Protein AF-A0A9P1J178-F1 (afdb_monomer_lite)

Radius of gyration: 46.4 Å; chains: 1; bounding box: 90×63×134 Å

Secondary structure (DSSP, 8-state):
----------------HHHHHHHHHHHHHHHHHHHHHHHHHT-----------TT-----HHHHHHHHHHHHHHHHHHH---HHHHHHHHHHHHHHHHHHHHHHHHS-HHHHHHHHHHHHHT--HHHHHHHHHHHHHHHHHTTHHHHTT--S----S---------HHHHTS-HHHHHHHHHHTT----SSSPPPP-S-TTTTT--HHHHHHHHHTT--S--HHHHHHGGG-

Structure (mmCIF, N/CA/C/O backbone):
data_AF-A0A9P1J178-F1
#
_entry.id   AF-A0A9P1J178-F1
#
loop_
_atom_site.group_PDB
_atom_site.id
_atom_site.type_symbol
_atom_site.label_atom_id
_atom_site.label_alt_id
_atom_site.label_comp_id
_atom_site.label_asym_id
_atom_site.label_entity_id
_atom_site.label_seq_id
_atom_site.pdbx_PDB_ins_code
_atom_site.Cartn_x
_atom_site.Cartn_y
_atom_site.Cartn_z
_atom_site.occupancy
_atom_site.B_iso_or_equiv
_atom_site.auth_seq_id
_atom_site.auth_comp_id
_atom_site.auth_asym_id
_atom_site.auth_atom_id
_atom_site.pdbx_PDB_model_num
ATOM 1 N N . MET A 1 1 ? -68.198 39.670 105.492 1.00 39.25 1 MET A N 1
ATOM 2 C CA . MET A 1 1 ? -67.958 39.251 106.889 1.00 39.25 1 MET A CA 1
ATOM 3 C C . MET A 1 1 ? -67.465 37.818 106.797 1.00 39.25 1 MET A C 1
ATOM 5 O O . MET A 1 1 ? -68.239 36.985 106.354 1.00 39.25 1 MET A O 1
ATOM 9 N N . ALA A 1 2 ? -66.144 37.649 106.703 1.00 38.62 2 ALA A N 1
ATOM 10 C CA . ALA A 1 2 ? -65.224 37.418 107.836 1.00 38.62 2 ALA A CA 1
ATOM 11 C C . ALA A 1 2 ? -65.316 35.939 108.262 1.00 38.62 2 ALA A C 1
ATOM 13 O O . ALA A 1 2 ? -66.401 35.492 108.611 1.00 38.62 2 ALA A O 1
ATOM 14 N N . ASP A 1 3 ? -64.280 35.137 107.992 1.00 38.66 3 ASP A N 1
ATOM 15 C CA . ASP A 1 3 ? -63.206 34.722 108.939 1.00 38.66 3 ASP A CA 1
ATOM 16 C C . ASP A 1 3 ? -63.467 33.237 109.307 1.00 38.66 3 ASP A C 1
ATOM 18 O O . ASP A 1 3 ? -64.626 32.871 109.450 1.00 38.66 3 ASP A O 1
ATOM 22 N N . THR A 1 4 ? -62.544 32.273 109.426 1.00 43.97 4 THR A N 1
ATOM 23 C CA . THR A 1 4 ? -61.072 32.206 109.384 1.00 43.97 4 THR A CA 1
ATOM 24 C C . THR A 1 4 ? -60.639 30.718 109.284 1.00 43.97 4 THR A C 1
ATOM 26 O O . THR A 1 4 ? -61.353 29.847 109.764 1.00 43.97 4 THR A O 1
ATOM 29 N N . LEU A 1 5 ? -59.431 30.491 108.734 1.00 45.53 5 LEU A N 1
ATOM 30 C CA . LEU A 1 5 ? -58.399 29.477 109.079 1.00 45.53 5 LEU A CA 1
ATOM 31 C C . LEU A 1 5 ? -58.685 27.959 108.960 1.00 45.53 5 LEU A C 1
ATOM 33 O O . LEU A 1 5 ? -59.473 27.398 109.704 1.00 45.53 5 LEU A O 1
ATOM 37 N N . GLU A 1 6 ? -57.900 27.251 108.137 1.00 40.28 6 GLU A N 1
ATOM 38 C CA . GLU A 1 6 ? -56.655 26.556 108.544 1.00 40.28 6 GLU A CA 1
ATOM 39 C C . GLU A 1 6 ? -56.059 25.783 107.351 1.00 40.28 6 GLU A C 1
ATOM 41 O O . GLU A 1 6 ? -56.784 25.180 106.562 1.00 40.28 6 GLU A O 1
ATOM 46 N N . GLY A 1 7 ? -54.731 25.791 107.200 1.00 34.59 7 GLY A N 1
ATOM 47 C CA . GLY A 1 7 ? -54.077 25.036 106.127 1.00 34.59 7 GLY A CA 1
ATOM 48 C C . GLY A 1 7 ? -52.604 25.360 105.930 1.00 34.59 7 GLY A C 1
ATOM 49 O O . GLY A 1 7 ? -52.203 25.845 104.880 1.00 34.59 7 GLY A O 1
ATOM 50 N N . SER A 1 8 ? -51.829 25.112 106.979 1.00 38.62 8 SER A N 1
ATOM 51 C CA . SER A 1 8 ? -50.375 24.990 107.060 1.00 38.62 8 SER A CA 1
ATOM 52 C C . SER A 1 8 ? -49.648 24.566 105.775 1.00 38.62 8 SER A C 1
ATOM 54 O O . SER A 1 8 ? -49.984 23.551 105.173 1.00 38.62 8 SER A O 1
ATOM 56 N N . SER A 1 9 ? -48.539 25.246 105.470 1.00 38.12 9 SER A N 1
ATOM 57 C CA . SER A 1 9 ? -47.181 24.669 105.501 1.00 38.12 9 SER A CA 1
ATOM 58 C C . SER A 1 9 ? -46.263 25.333 104.467 1.00 38.12 9 SER A C 1
ATOM 60 O O . SER A 1 9 ? -46.409 25.131 103.268 1.00 38.12 9 SER A O 1
ATOM 62 N N . ASN A 1 10 ? -45.309 26.109 104.988 1.00 46.22 10 ASN A N 1
ATOM 63 C CA . ASN A 1 10 ? -43.894 26.164 104.608 1.00 46.22 10 ASN A CA 1
ATOM 64 C C . ASN A 1 10 ? -43.504 25.748 103.185 1.00 46.22 10 ASN A C 1
ATOM 66 O O . ASN A 1 10 ? -43.604 24.572 102.857 1.00 46.22 10 ASN A O 1
ATOM 70 N N . CYS A 1 11 ? -42.854 26.667 102.467 1.00 37.00 11 CYS A N 1
ATOM 71 C CA . CYS A 1 11 ? -41.578 26.430 101.781 1.00 37.00 11 CYS A CA 1
ATOM 72 C C . CYS A 1 11 ? -40.915 27.798 101.550 1.00 37.00 11 CYS A C 1
ATOM 74 O O . CYS A 1 11 ? -41.053 28.404 100.491 1.00 37.00 11 CYS A O 1
ATOM 76 N N . GLU A 1 12 ? -40.217 28.313 102.563 1.00 46.44 12 GLU A N 1
ATOM 77 C CA . GLU A 1 12 ? -39.150 29.280 102.318 1.00 46.44 12 GLU A CA 1
ATOM 78 C C . GLU A 1 12 ? -38.075 28.559 101.495 1.00 46.44 12 GLU A C 1
ATOM 80 O O . GLU A 1 12 ? -37.222 27.857 102.039 1.00 46.44 12 GLU A O 1
ATOM 85 N N . GLU A 1 13 ? -38.115 28.702 100.169 1.00 50.47 13 GLU A N 1
ATOM 86 C CA . GLU A 1 13 ? -36.952 28.436 99.324 1.00 50.47 13 GLU A CA 1
ATOM 87 C C . GLU A 1 13 ? -35.910 29.521 99.618 1.00 50.47 13 GLU A C 1
ATOM 89 O O . GLU A 1 13 ? -35.686 30.463 98.858 1.00 50.47 13 GLU A O 1
ATOM 94 N N . THR A 1 14 ? -35.262 29.397 100.776 1.00 52.62 14 THR A N 1
ATOM 95 C CA . THR A 1 14 ? -33.948 29.988 100.976 1.00 52.62 14 THR A CA 1
ATOM 96 C C . THR A 1 14 ? -33.052 29.326 99.943 1.00 52.62 14 THR A C 1
ATOM 98 O O . THR A 1 14 ? -32.632 28.180 100.086 1.00 52.62 14 THR A O 1
ATOM 101 N N . ILE A 1 15 ? -32.845 30.023 98.824 1.00 59.66 15 ILE A N 1
ATOM 102 C CA . ILE A 1 15 ? -31.912 29.607 97.784 1.00 59.66 15 ILE A CA 1
ATOM 103 C C . ILE A 1 15 ? -30.592 29.367 98.502 1.00 59.66 15 ILE A C 1
ATOM 105 O O . ILE A 1 15 ? -29.958 30.311 98.972 1.00 59.66 15 ILE A O 1
ATOM 109 N N . ASN A 1 16 ? -30.230 28.095 98.659 1.00 63.53 16 ASN A N 1
ATOM 110 C CA . ASN A 1 16 ? -29.056 27.688 99.402 1.00 63.53 16 ASN A CA 1
ATOM 111 C C . ASN A 1 16 ? -27.836 28.248 98.655 1.00 63.53 16 ASN A C 1
ATOM 113 O O . ASN A 1 16 ? -27.409 27.718 97.624 1.00 63.53 16 ASN A O 1
ATOM 117 N N . ILE A 1 17 ? -27.347 29.401 99.124 1.00 61.88 17 ILE A N 1
ATOM 118 C CA . ILE A 1 17 ? -26.269 30.181 98.501 1.00 61.88 17 ILE A CA 1
ATOM 119 C C . ILE A 1 17 ? -25.027 29.302 98.363 1.00 61.88 17 ILE A C 1
ATOM 121 O O . ILE A 1 17 ? -24.308 29.388 97.371 1.00 61.88 17 ILE A O 1
ATOM 125 N N . GLU A 1 18 ? -24.815 28.406 99.323 1.00 67.62 18 GLU A N 1
ATOM 126 C CA . GLU A 1 18 ? -23.703 27.469 99.346 1.00 67.62 18 GLU A CA 1
ATOM 127 C C . GLU A 1 18 ? -23.847 26.384 98.272 1.00 67.62 18 GLU A C 1
ATOM 129 O O . GLU A 1 18 ? -22.896 26.097 97.543 1.00 67.62 18 GLU A O 1
ATOM 134 N N . GLU A 1 19 ? -25.056 25.856 98.072 1.00 72.69 19 GLU A N 1
ATOM 135 C CA . GLU A 1 19 ? -25.336 24.910 96.988 1.00 72.69 19 GLU A CA 1
ATOM 136 C C . GLU A 1 19 ? -25.235 25.573 95.604 1.00 72.69 19 GLU A C 1
ATOM 138 O O . GLU A 1 19 ? -24.722 24.980 94.651 1.00 72.69 19 GLU A O 1
ATOM 143 N N . SER A 1 20 ? -25.658 26.834 95.500 1.00 71.00 20 SER A N 1
ATOM 144 C CA . SER A 1 20 ? -25.523 27.644 94.285 1.00 71.00 20 SER A CA 1
ATOM 145 C C . SER A 1 20 ? -24.055 27.941 93.972 1.00 71.00 20 SER A C 1
ATOM 147 O O . SER A 1 20 ? -23.634 27.830 92.818 1.00 71.00 20 SER A O 1
ATOM 149 N N . ARG A 1 21 ? -23.243 28.226 94.999 1.00 72.81 21 ARG A N 1
ATOM 150 C CA . ARG A 1 21 ? -21.794 28.416 94.865 1.00 72.81 21 ARG A CA 1
ATOM 151 C C . ARG A 1 21 ? -21.100 27.124 94.449 1.00 72.81 21 ARG A C 1
ATOM 153 O O . ARG A 1 21 ? -20.288 27.157 93.531 1.00 72.81 21 ARG A O 1
ATOM 160 N N . ARG A 1 22 ? -21.490 25.977 95.019 1.00 83.62 22 ARG A N 1
ATOM 161 C CA . ARG A 1 22 ? -20.965 24.658 94.630 1.00 83.62 22 ARG A CA 1
ATOM 162 C C . ARG A 1 22 ? -21.299 24.314 93.178 1.00 83.62 22 ARG A C 1
ATOM 164 O O . ARG A 1 22 ? -20.418 23.899 92.432 1.00 83.62 22 ARG A O 1
ATOM 171 N N . LYS A 1 23 ? -22.542 24.554 92.742 1.00 81.19 23 LYS A N 1
ATOM 172 C CA . LYS A 1 23 ? -22.952 24.382 91.334 1.00 81.19 23 LYS A CA 1
ATOM 173 C C . LYS A 1 23 ? -22.161 25.300 90.400 1.00 81.19 23 LYS A C 1
ATOM 175 O O . LYS A 1 23 ? -21.784 24.877 89.307 1.00 81.19 23 LYS A O 1
ATOM 180 N N . TYR A 1 24 ? -21.881 26.532 90.824 1.00 76.69 24 TYR A N 1
ATOM 181 C CA . TYR A 1 24 ? -21.066 27.475 90.059 1.00 76.69 24 TYR A CA 1
ATOM 182 C C . TYR A 1 24 ? -19.599 27.029 89.967 1.00 76.69 24 TYR A C 1
ATOM 184 O O . TYR A 1 24 ? -19.015 27.044 88.885 1.00 76.69 24 TYR A O 1
ATOM 192 N N . GLU A 1 25 ? -19.016 26.565 91.073 1.00 83.75 25 GLU A N 1
ATOM 193 C CA . GLU A 1 25 ? -17.650 26.038 91.140 1.00 83.75 25 GLU A CA 1
ATOM 194 C C . GLU A 1 25 ? -17.491 24.758 90.300 1.00 83.75 25 GLU A C 1
ATOM 196 O O . GLU A 1 25 ? -16.526 24.632 89.543 1.00 83.75 25 GLU A O 1
ATOM 201 N N . GLU A 1 26 ? -18.463 23.843 90.346 1.00 83.88 26 GLU A N 1
ATOM 202 C CA . GLU A 1 26 ? -18.493 22.633 89.514 1.00 83.88 26 GLU A CA 1
ATOM 203 C C . GLU A 1 26 ? -18.633 22.965 88.026 1.00 83.88 26 GLU A C 1
ATOM 205 O O . GLU A 1 26 ? -17.906 22.408 87.201 1.00 83.88 26 GLU A O 1
ATOM 210 N N . ARG A 1 27 ? -19.523 23.903 87.673 1.00 77.25 27 ARG A N 1
ATOM 211 C CA . ARG A 1 27 ? -19.691 24.363 86.289 1.00 77.25 27 ARG A CA 1
ATOM 212 C C . ARG A 1 27 ? -18.413 25.034 85.781 1.00 77.25 27 ARG A C 1
ATOM 214 O O . ARG A 1 27 ? -17.965 24.719 84.683 1.00 77.25 27 ARG A O 1
ATOM 221 N N . ARG A 1 28 ? -17.770 25.872 86.600 1.00 79.38 28 ARG A N 1
ATOM 222 C CA . ARG A 1 28 ? -16.481 26.511 86.288 1.00 79.38 28 ARG A CA 1
ATOM 223 C C . ARG A 1 28 ? -15.359 25.488 86.105 1.00 79.38 28 ARG A C 1
ATOM 225 O O . ARG A 1 28 ? -14.561 25.624 85.183 1.00 79.38 28 ARG A O 1
ATOM 232 N N . ARG A 1 29 ? -15.305 24.452 86.946 1.00 84.12 29 ARG A N 1
ATOM 233 C CA . ARG A 1 29 ? -14.330 23.358 86.815 1.00 84.12 29 ARG A CA 1
ATOM 234 C C . ARG A 1 29 ? -14.540 22.577 85.520 1.00 84.12 29 ARG A C 1
ATOM 236 O O . ARG A 1 29 ? -13.568 22.265 84.846 1.00 84.12 29 ARG A O 1
ATOM 243 N N . LYS A 1 30 ? -15.796 22.302 85.165 1.00 83.38 30 LYS A N 1
ATOM 244 C CA . LYS A 1 30 ? -16.152 21.580 83.940 1.00 83.38 30 LYS A CA 1
ATOM 245 C C . LYS A 1 30 ? -15.771 22.366 82.685 1.00 83.38 30 LYS A C 1
ATOM 247 O O . LYS A 1 30 ? -15.198 21.782 81.779 1.00 83.38 30 LYS A O 1
ATOM 252 N N . ILE A 1 31 ? -15.997 23.682 82.689 1.00 71.69 31 ILE A N 1
ATOM 253 C CA . ILE A 1 31 ? -15.568 24.587 81.610 1.00 71.69 31 ILE A CA 1
ATOM 254 C C . ILE A 1 31 ? -14.042 24.584 81.470 1.00 71.69 31 ILE A C 1
ATOM 256 O O . ILE A 1 31 ? -13.541 24.457 80.366 1.00 71.69 31 ILE A O 1
ATOM 260 N N . LEU A 1 32 ? -13.288 24.660 82.573 1.00 71.75 32 LEU A N 1
ATOM 261 C CA . LEU A 1 32 ? -11.819 24.603 82.530 1.00 71.75 32 LEU A CA 1
ATOM 262 C C . LEU A 1 32 ? -11.289 23.252 82.029 1.00 71.75 32 LEU A C 1
ATOM 264 O O . LEU A 1 32 ? -10.284 23.202 81.327 1.00 71.75 32 LEU A O 1
ATOM 268 N N . GLU A 1 33 ? -11.939 22.152 82.405 1.00 77.31 33 GLU A N 1
ATOM 269 C CA . GLU A 1 33 ? -11.580 20.808 81.945 1.00 77.31 33 GLU A CA 1
ATOM 270 C C . GLU A 1 33 ? -11.905 20.616 80.458 1.00 77.31 33 GLU A C 1
ATOM 272 O O . GLU A 1 33 ? -11.115 20.029 79.719 1.00 77.31 33 GLU A O 1
ATOM 277 N N . GLU A 1 34 ? -13.036 21.156 80.008 1.00 70.25 34 GLU A N 1
ATOM 278 C CA . GLU A 1 34 ? -13.439 21.204 78.605 1.00 70.25 34 GLU A CA 1
ATOM 279 C C . GLU A 1 34 ? -12.489 22.083 77.787 1.00 70.25 34 GLU A C 1
ATOM 281 O O . GLU A 1 34 ? -11.956 21.603 76.795 1.00 70.25 34 GLU A O 1
ATOM 286 N N . GLU A 1 35 ? -12.127 23.271 78.272 1.00 64.75 35 GLU A N 1
ATOM 287 C CA . GLU A 1 35 ? -11.136 24.159 77.653 1.00 64.75 35 GLU A CA 1
ATOM 288 C C . GLU A 1 35 ? -9.748 23.495 77.587 1.00 64.75 35 GLU A C 1
ATOM 290 O O . GLU A 1 35 ? -9.050 23.572 76.578 1.00 64.75 35 GLU A O 1
ATOM 295 N N . GLN A 1 36 ? -9.324 22.771 78.631 1.00 66.69 36 GLN A N 1
ATOM 296 C CA . GLN A 1 36 ? -8.086 21.983 78.592 1.00 66.69 36 GLN A CA 1
ATOM 297 C C . GLN A 1 36 ? -8.167 20.831 77.586 1.00 66.69 36 GLN A C 1
ATOM 299 O O . GLN A 1 36 ? -7.178 20.516 76.916 1.00 66.69 36 GLN A O 1
ATOM 304 N N . LYS A 1 37 ? -9.334 20.196 77.461 1.00 68.06 37 LYS A N 1
ATOM 305 C CA . LYS A 1 37 ? -9.589 19.132 76.489 1.00 68.06 37 LYS A CA 1
ATOM 306 C C . LYS A 1 37 ? -9.639 19.679 75.063 1.00 68.06 37 LYS A C 1
ATOM 308 O O . LYS A 1 37 ? -9.118 19.025 74.166 1.00 68.06 37 LYS A O 1
ATOM 313 N N . GLU A 1 38 ? -10.170 20.875 74.856 1.00 58.47 38 GLU A N 1
ATOM 314 C CA . GLU A 1 38 ? -10.189 21.599 73.583 1.00 58.47 38 GLU A CA 1
ATOM 315 C C . GLU A 1 38 ? -8.796 22.090 73.194 1.00 58.47 38 GLU A C 1
ATOM 317 O O . GLU A 1 38 ? -8.369 21.850 72.067 1.00 58.47 38 GLU A O 1
ATOM 322 N N . ARG A 1 39 ? -8.011 22.625 74.139 1.00 57.16 39 ARG A N 1
ATOM 323 C CA . ARG A 1 39 ? -6.577 22.921 73.955 1.00 57.16 39 ARG A CA 1
ATOM 324 C C . ARG A 1 39 ? -5.774 21.663 73.611 1.00 57.16 39 ARG A C 1
ATOM 326 O O . ARG A 1 39 ? -4.841 21.720 72.814 1.00 57.16 39 ARG A O 1
ATOM 333 N N . ARG A 1 40 ? -6.138 20.510 74.184 1.00 54.50 40 ARG A N 1
ATOM 334 C CA . ARG A 1 40 ? -5.538 19.203 73.863 1.00 54.50 40 ARG A CA 1
ATOM 335 C C . ARG A 1 40 ? -5.994 18.655 72.506 1.00 54.50 40 ARG A C 1
ATOM 337 O O . ARG A 1 40 ? -5.214 17.970 71.847 1.00 54.50 40 ARG A O 1
ATOM 344 N N . ASN A 1 41 ? -7.230 18.934 72.104 1.00 57.38 41 ASN A N 1
ATOM 345 C CA . ASN A 1 41 ? -7.817 18.478 70.845 1.00 57.38 41 ASN A CA 1
ATOM 346 C C . ASN A 1 41 ? -7.565 19.444 69.674 1.00 57.38 41 ASN A C 1
ATOM 348 O O . ASN A 1 41 ? -7.726 19.034 68.527 1.00 57.38 41 ASN A O 1
ATOM 352 N N . GLY A 1 42 ? -7.099 20.666 69.945 1.00 55.94 42 GLY A N 1
ATOM 353 C CA . GLY A 1 42 ? -6.737 21.670 68.947 1.00 55.94 42 GLY A CA 1
ATOM 354 C C . GLY A 1 42 ? -7.933 22.308 68.240 1.00 55.94 42 GLY A C 1
ATOM 355 O O . GLY A 1 42 ? -7.816 22.617 67.062 1.00 55.94 42 GLY A O 1
ATOM 356 N N . MET A 1 43 ? -9.067 22.483 68.925 1.00 44.47 43 MET A N 1
ATOM 357 C CA . MET A 1 43 ? -10.245 23.155 68.365 1.00 44.47 43 MET A CA 1
ATOM 358 C C . MET A 1 43 ? -10.331 24.582 68.913 1.00 44.47 43 MET A C 1
ATOM 360 O O . MET A 1 43 ? -11.077 24.852 69.842 1.00 44.47 43 MET A O 1
ATOM 364 N N . ASN A 1 44 ? -9.526 25.489 68.362 1.00 39.84 44 ASN A N 1
ATOM 365 C CA . ASN A 1 44 ? -9.771 26.926 68.473 1.00 39.84 44 ASN A CA 1
ATOM 366 C C . ASN A 1 44 ? -10.341 27.356 67.117 1.00 39.84 44 ASN A C 1
ATOM 368 O O . ASN A 1 44 ? -9.595 27.775 66.237 1.00 39.84 44 ASN A O 1
ATOM 372 N N . ILE A 1 45 ? -11.648 27.162 66.911 1.00 39.06 45 ILE A N 1
ATOM 373 C CA . ILE A 1 45 ? -12.336 27.749 65.759 1.00 39.06 45 ILE A CA 1
ATOM 374 C C . ILE A 1 45 ? -12.714 29.172 66.183 1.00 39.06 45 ILE A C 1
ATOM 376 O O . ILE A 1 45 ? -13.737 29.424 66.815 1.00 39.06 45 ILE A O 1
ATOM 380 N N . SER A 1 46 ? -11.785 30.103 65.964 1.00 33.81 46 SER A N 1
ATOM 381 C CA . SER A 1 46 ? -12.139 31.517 65.971 1.00 33.81 46 SER A CA 1
ATOM 382 C C . SER A 1 46 ? -13.006 31.719 64.740 1.00 33.81 46 SER A C 1
ATOM 384 O O . SER A 1 46 ? -12.521 31.619 63.619 1.00 33.81 46 SER A O 1
ATOM 386 N N . SER A 1 47 ? -14.303 31.892 64.968 1.00 44.12 47 SER A N 1
ATOM 387 C CA . SER A 1 47 ? -15.260 32.308 63.952 1.00 44.12 47 SER A CA 1
ATOM 388 C C . SER A 1 47 ? -14.970 33.767 63.614 1.00 44.12 47 SER A C 1
ATOM 390 O O . SER A 1 47 ? -15.580 34.647 64.208 1.00 44.12 47 SER A O 1
ATOM 392 N N . ASP A 1 48 ? -14.007 34.014 62.732 1.00 38.09 48 ASP A N 1
ATOM 393 C CA . ASP A 1 48 ? -13.902 35.277 62.008 1.00 38.09 48 ASP A CA 1
ATOM 394 C C . ASP A 1 48 ? -13.252 35.033 60.642 1.00 38.09 48 ASP A C 1
ATOM 396 O O . ASP A 1 48 ? -12.384 34.177 60.479 1.00 38.09 48 ASP A O 1
ATOM 400 N N . GLU A 1 49 ? -13.795 35.747 59.672 1.00 48.69 49 GLU A N 1
ATOM 401 C CA . GLU A 1 49 ? -13.703 35.616 58.222 1.00 48.69 49 GLU A CA 1
ATOM 402 C C . GLU A 1 49 ? -12.264 35.663 57.672 1.00 48.69 49 GLU A C 1
ATOM 404 O O . GLU A 1 49 ? -11.564 36.635 57.926 1.00 48.69 49 GLU A O 1
ATOM 409 N N . ASP A 1 50 ? -11.834 34.647 56.908 1.00 41.16 50 ASP A N 1
ATOM 410 C CA . ASP A 1 50 ? -11.238 34.775 55.558 1.00 41.16 50 ASP A CA 1
ATOM 411 C C . ASP A 1 50 ? -10.853 33.381 55.016 1.00 41.16 50 ASP A C 1
ATOM 413 O O . ASP A 1 50 ? -10.145 32.609 55.661 1.00 41.16 50 ASP A O 1
ATOM 417 N N . ASP A 1 51 ? -11.330 33.043 53.820 1.00 50.44 51 ASP A N 1
ATOM 418 C CA . ASP A 1 51 ? -11.299 31.691 53.233 1.00 50.44 51 ASP A CA 1
ATOM 419 C C . ASP A 1 51 ? -10.074 31.473 52.316 1.00 50.44 51 ASP A C 1
ATOM 421 O O . ASP A 1 51 ? -10.150 30.807 51.284 1.00 50.44 51 ASP A O 1
ATOM 425 N N . ASN A 1 52 ? -8.924 32.072 52.653 1.00 43.38 52 ASN A N 1
ATOM 426 C CA . ASN A 1 52 ? -7.723 32.044 51.808 1.00 43.38 52 ASN A CA 1
ATOM 427 C C . ASN A 1 52 ? -6.425 31.969 52.631 1.00 43.38 52 ASN A C 1
ATOM 429 O O . ASN A 1 52 ? -5.699 32.948 52.684 1.00 43.38 52 ASN A O 1
ATOM 433 N N . ASP A 1 53 ? -6.148 30.830 53.279 1.00 47.88 53 ASP A N 1
ATOM 434 C CA . ASP A 1 53 ? -4.784 30.303 53.516 1.00 47.88 53 ASP A CA 1
ATOM 435 C C . ASP A 1 53 ? -4.855 28.983 54.311 1.00 47.88 53 ASP A C 1
ATOM 437 O O . ASP A 1 53 ? -4.723 28.918 55.532 1.00 47.88 53 ASP A O 1
ATOM 441 N N . VAL A 1 54 ? -5.074 27.876 53.597 1.00 49.19 54 VAL A N 1
ATOM 442 C CA . VAL A 1 54 ? -5.142 26.515 54.170 1.00 49.19 54 VAL A CA 1
ATOM 443 C C . VAL A 1 54 ? -3.787 25.999 54.697 1.00 49.19 54 VAL A C 1
ATOM 445 O O . VAL A 1 54 ? -3.745 24.937 55.322 1.00 49.19 54 VAL A O 1
ATOM 448 N N . ASP A 1 55 ? -2.692 26.738 54.475 1.00 48.94 55 ASP A N 1
ATOM 449 C CA . ASP A 1 55 ? -1.313 26.308 54.753 1.00 48.94 55 ASP A CA 1
ATOM 450 C C . ASP A 1 55 ? -0.746 26.760 56.118 1.00 48.94 55 ASP A C 1
ATOM 452 O O . ASP A 1 55 ? 0.239 26.177 56.579 1.00 48.94 55 ASP A O 1
ATOM 456 N N . ASP A 1 56 ? -1.390 27.691 56.834 1.00 48.00 56 ASP A N 1
ATOM 457 C CA . ASP A 1 56 ? -0.875 28.244 58.107 1.00 48.00 56 ASP A CA 1
ATOM 458 C C . ASP A 1 56 ? -1.572 27.703 59.378 1.00 48.00 56 ASP A C 1
ATOM 460 O O . ASP A 1 56 ? -1.512 28.282 60.469 1.00 48.00 56 ASP A O 1
ATOM 464 N N . MET A 1 57 ? -2.200 26.524 59.300 1.00 54.59 57 MET A N 1
ATOM 465 C CA . MET A 1 57 ? -2.813 25.884 60.469 1.00 54.59 57 MET A CA 1
ATOM 466 C C . MET A 1 57 ? -1.761 25.206 61.374 1.00 54.59 57 MET A C 1
ATOM 468 O O . MET A 1 57 ? -1.239 24.125 61.083 1.00 54.59 57 MET A O 1
ATOM 472 N N . PHE A 1 58 ? -1.462 25.815 62.530 1.00 59.06 58 PHE A N 1
ATOM 473 C CA . PHE A 1 58 ? -0.519 25.281 63.524 1.00 59.06 58 PHE A CA 1
ATOM 474 C C . PHE A 1 58 ? -1.004 23.960 64.157 1.00 59.06 58 PHE A C 1
ATOM 476 O O . PHE A 1 58 ? -1.670 23.932 65.192 1.00 59.06 58 PHE A O 1
ATOM 483 N N . LEU A 1 59 ? -0.588 22.831 63.580 1.00 56.47 59 LEU A N 1
ATOM 484 C CA . LEU A 1 59 ? -0.779 21.502 64.167 1.00 56.47 59 LEU A CA 1
ATOM 485 C C . LEU A 1 59 ? 0.054 21.344 65.447 1.00 56.47 59 LEU A C 1
ATOM 487 O O . LEU A 1 59 ? 1.285 21.480 65.436 1.00 56.47 59 LEU A O 1
ATOM 491 N N . THR A 1 60 ? -0.599 20.970 66.549 1.00 70.81 60 THR A N 1
ATOM 492 C CA . THR A 1 60 ? 0.082 20.660 67.816 1.00 70.81 60 THR A CA 1
ATOM 493 C C . THR A 1 60 ? 1.105 19.532 67.623 1.00 70.81 60 THR A C 1
ATOM 495 O O . THR A 1 60 ? 0.941 18.643 66.780 1.00 70.81 60 THR A O 1
ATOM 498 N N . ALA A 1 61 ? 2.165 19.499 68.440 1.00 70.25 61 ALA A N 1
ATOM 499 C CA . ALA A 1 61 ? 3.202 18.461 68.347 1.00 70.25 61 ALA A CA 1
ATOM 500 C C . ALA A 1 61 ? 2.629 17.025 68.418 1.00 70.25 61 ALA A C 1
ATOM 502 O O . ALA A 1 61 ? 3.168 16.094 67.813 1.00 70.25 61 ALA A O 1
ATOM 503 N N . VAL A 1 62 ? 1.502 16.851 69.118 1.00 69.50 62 VAL A N 1
ATOM 504 C CA . VAL A 1 62 ? 0.774 15.581 69.226 1.00 69.50 62 VAL A CA 1
ATOM 505 C C . VAL A 1 62 ? 0.040 15.238 67.923 1.00 69.50 62 VAL A C 1
ATOM 507 O O . VAL A 1 62 ? 0.146 14.100 67.459 1.00 69.50 62 VAL A O 1
ATOM 510 N N . GLN A 1 63 ? -0.641 16.203 67.296 1.00 68.88 63 GLN A N 1
ATOM 511 C CA . GLN A 1 63 ? -1.300 16.018 65.996 1.00 68.88 63 GLN A CA 1
ATOM 512 C C . GLN A 1 63 ? -0.280 15.702 64.897 1.00 68.88 63 GLN A C 1
ATOM 514 O O . GLN A 1 63 ? -0.446 14.703 64.202 1.00 68.88 63 GLN A O 1
ATOM 519 N N . ARG A 1 64 ? 0.846 16.429 64.831 1.00 75.50 64 ARG A N 1
ATOM 520 C CA . ARG A 1 64 ? 1.931 16.159 63.868 1.00 75.50 64 ARG A CA 1
ATOM 521 C C . ARG A 1 64 ? 2.507 14.749 64.029 1.00 75.50 64 ARG A C 1
ATOM 523 O O . ARG A 1 64 ? 2.815 14.077 63.046 1.00 75.50 64 ARG A O 1
ATOM 530 N N . LYS A 1 65 ? 2.629 14.256 65.269 1.00 73.38 65 LYS A N 1
ATOM 531 C CA . LYS A 1 65 ? 3.068 12.877 65.546 1.00 73.38 65 LYS A CA 1
ATOM 532 C C . LYS A 1 65 ? 2.042 11.849 65.057 1.00 73.38 65 LYS A C 1
ATOM 534 O O . LYS A 1 65 ? 2.438 10.837 64.480 1.00 73.38 65 LYS A O 1
ATOM 539 N N . ARG A 1 66 ? 0.744 12.105 65.261 1.00 75.12 66 ARG A N 1
ATOM 540 C CA . ARG A 1 66 ? -0.354 11.232 64.815 1.00 75.12 66 ARG A CA 1
ATOM 541 C C . ARG A 1 66 ? -0.478 11.204 63.293 1.00 75.12 66 ARG A C 1
ATOM 543 O O . ARG A 1 66 ? -0.537 10.123 62.715 1.00 75.12 66 ARG A O 1
ATOM 550 N N . GLU A 1 67 ? -0.448 12.364 62.652 1.00 78.19 67 GLU A N 1
ATOM 551 C CA . GLU A 1 67 ? -0.503 12.506 61.199 1.00 78.19 67 GLU A CA 1
ATOM 552 C C . GLU A 1 67 ? 0.715 11.854 60.533 1.00 78.19 67 GLU A C 1
ATOM 554 O O . GLU A 1 67 ? 0.564 11.047 59.619 1.00 78.19 67 GLU A O 1
ATOM 559 N N . LYS A 1 68 ? 1.928 12.082 61.061 1.00 79.12 68 LYS A N 1
ATOM 560 C CA . LYS A 1 68 ? 3.151 11.427 60.571 1.00 79.12 68 LYS A CA 1
ATOM 561 C C . LYS A 1 68 ? 3.086 9.905 60.712 1.00 79.12 68 LYS A C 1
ATOM 563 O O . LYS A 1 68 ? 3.557 9.193 59.827 1.00 79.12 68 LYS A O 1
ATOM 568 N N . LEU A 1 69 ? 2.498 9.389 61.795 1.00 80.19 69 LEU A N 1
ATOM 569 C CA . LEU A 1 69 ? 2.266 7.952 61.969 1.00 80.19 69 LEU A CA 1
ATOM 570 C C . LEU A 1 69 ? 1.244 7.409 60.963 1.00 80.19 69 LEU A C 1
ATOM 572 O O . LEU A 1 69 ? 1.505 6.370 60.361 1.00 80.19 69 LEU A O 1
ATOM 576 N N . HIS A 1 70 ? 0.132 8.114 60.749 1.00 81.81 70 HIS A N 1
ATOM 577 C CA . HIS A 1 70 ? -0.899 7.737 59.780 1.00 81.81 70 HIS A CA 1
ATOM 578 C C . HIS A 1 70 ? -0.354 7.738 58.346 1.00 81.81 70 HIS A C 1
ATOM 580 O O . HIS A 1 70 ? -0.453 6.736 57.638 1.00 81.81 70 HIS A O 1
ATOM 586 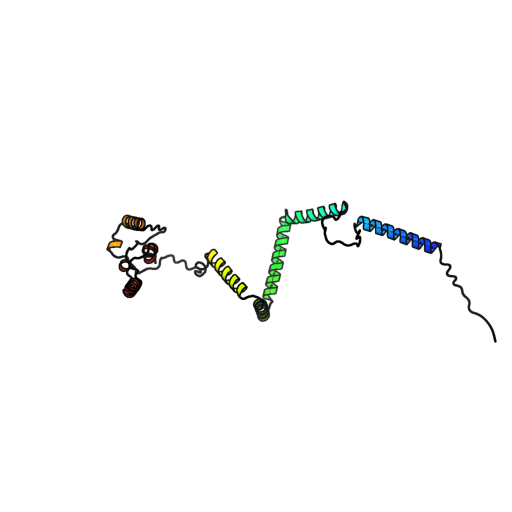N N . ARG A 1 71 ? 0.342 8.811 57.953 1.00 79.25 71 ARG A N 1
ATOM 587 C CA . ARG A 1 71 ? 1.021 8.926 56.659 1.00 79.25 71 ARG A CA 1
ATOM 588 C C . ARG A 1 71 ? 2.053 7.818 56.472 1.00 79.25 71 ARG A C 1
ATOM 590 O O . ARG A 1 71 ? 2.108 7.225 55.403 1.00 79.25 71 ARG A O 1
ATOM 597 N N . ARG A 1 72 ? 2.825 7.477 57.515 1.00 80.94 72 ARG A N 1
ATOM 598 C CA . ARG A 1 72 ? 3.778 6.354 57.478 1.00 80.94 72 ARG A CA 1
ATOM 599 C C . ARG A 1 72 ? 3.082 4.997 57.344 1.00 80.94 72 ARG A C 1
ATOM 601 O O . ARG A 1 72 ? 3.622 4.124 56.675 1.00 80.94 72 ARG A O 1
ATOM 608 N N . ALA A 1 73 ? 1.916 4.806 57.959 1.00 79.25 73 ALA A N 1
ATOM 609 C CA . ALA A 1 73 ? 1.134 3.577 57.831 1.00 79.25 73 ALA A CA 1
ATOM 610 C C . ALA A 1 73 ? 0.590 3.398 56.404 1.00 79.25 73 ALA A C 1
ATOM 612 O O . ALA A 1 73 ? 0.777 2.331 55.823 1.00 79.25 73 ALA A O 1
ATOM 613 N N . LEU A 1 74 ? 0.028 4.459 55.813 1.00 77.25 74 LEU A N 1
ATOM 614 C CA . LEU A 1 74 ? -0.397 4.471 54.410 1.00 77.25 74 LEU A CA 1
ATOM 615 C C . LEU A 1 74 ? 0.789 4.217 53.470 1.00 77.25 74 LEU A C 1
ATOM 617 O O . LEU A 1 74 ? 0.737 3.309 52.646 1.00 77.25 74 LEU A O 1
ATOM 621 N N . LEU A 1 75 ? 1.904 4.935 53.645 1.00 75.31 75 LEU A N 1
ATOM 622 C CA . LEU A 1 75 ? 3.111 4.725 52.837 1.00 75.31 75 LEU A CA 1
ATOM 623 C C . LEU A 1 75 ? 3.634 3.286 52.939 1.00 75.31 75 LEU A C 1
ATOM 625 O O . LEU A 1 75 ? 4.061 2.720 51.940 1.00 75.31 75 LEU A O 1
ATOM 629 N N . LYS A 1 76 ? 3.583 2.672 54.127 1.00 74.19 76 LYS A N 1
ATOM 630 C CA . LYS A 1 76 ? 3.999 1.277 54.329 1.00 74.19 76 LYS A CA 1
ATOM 631 C C . LYS A 1 76 ? 3.113 0.299 53.549 1.00 74.19 76 LYS A C 1
ATOM 633 O O . LYS A 1 76 ? 3.637 -0.663 52.999 1.00 74.19 76 LYS A O 1
ATOM 638 N N . GLN A 1 77 ? 1.809 0.564 53.469 1.00 69.38 77 GLN A N 1
ATOM 639 C CA . GLN A 1 77 ? 0.861 -0.237 52.692 1.00 69.38 77 GLN A CA 1
ATOM 640 C C . GLN A 1 77 ? 1.079 -0.096 51.173 1.00 69.38 77 GLN A C 1
ATOM 642 O O . GLN A 1 77 ? 0.902 -1.070 50.447 1.00 69.38 77 GLN A O 1
ATOM 647 N N . PHE A 1 78 ? 1.497 1.083 50.696 1.00 66.56 78 PHE A N 1
ATOM 648 C CA . PHE A 1 78 ? 1.713 1.353 49.268 1.00 66.56 78 PHE A CA 1
ATOM 649 C C . PHE A 1 78 ? 3.124 1.003 48.756 1.00 66.56 78 PHE A C 1
ATOM 651 O O . PHE A 1 78 ? 3.237 0.441 47.671 1.00 66.56 78 PHE A O 1
ATOM 658 N N . LEU A 1 79 ? 4.199 1.301 49.501 1.00 67.25 79 LEU A N 1
ATOM 659 C CA . LEU A 1 79 ? 5.580 1.074 49.034 1.00 67.25 79 LEU A CA 1
ATOM 660 C C . LEU A 1 79 ? 6.113 -0.336 49.295 1.00 67.25 79 LEU A C 1
ATOM 662 O O . LEU A 1 79 ? 6.953 -0.810 48.535 1.00 67.25 79 LEU A O 1
ATOM 666 N N . ALA A 1 80 ? 5.669 -1.007 50.360 1.00 59.53 80 ALA A N 1
ATOM 667 C CA . ALA A 1 80 ? 6.150 -2.347 50.695 1.00 59.53 80 ALA A CA 1
ATOM 668 C C . ALA A 1 80 ? 5.010 -3.260 51.175 1.00 59.53 80 ALA A C 1
ATOM 670 O O . ALA A 1 80 ? 5.026 -3.713 52.325 1.00 59.53 80 ALA A O 1
ATOM 671 N N . PRO A 1 81 ? 4.019 -3.556 50.312 1.00 59.41 81 PRO A N 1
ATOM 672 C CA . PRO A 1 81 ? 3.026 -4.553 50.653 1.00 59.41 81 PRO A CA 1
ATOM 673 C C . PRO A 1 81 ? 3.712 -5.921 50.687 1.00 59.41 81 PRO A C 1
ATOM 675 O O . PRO A 1 81 ? 4.409 -6.312 49.744 1.00 59.41 81 PRO A O 1
ATOM 678 N N . THR A 1 82 ? 3.546 -6.639 51.797 1.00 66.12 82 THR A N 1
ATOM 679 C CA . THR A 1 82 ? 4.010 -8.027 51.922 1.00 66.12 82 THR A CA 1
ATOM 680 C C . THR A 1 82 ? 3.299 -8.901 50.882 1.00 66.12 82 THR A C 1
ATOM 682 O O . THR A 1 82 ? 2.209 -8.549 50.425 1.00 66.12 82 THR A O 1
ATOM 685 N N . SER A 1 83 ? 3.886 -10.038 50.492 1.00 67.12 83 SER A N 1
ATOM 686 C CA . SER A 1 83 ? 3.284 -10.960 49.507 1.00 67.12 83 SER A CA 1
ATOM 687 C C . SER A 1 83 ? 1.824 -11.295 49.845 1.00 67.12 83 SER A C 1
ATOM 689 O O . SER A 1 83 ? 0.950 -11.176 48.992 1.00 67.12 83 SER A O 1
ATOM 691 N N . ASN A 1 84 ? 1.540 -11.555 51.124 1.00 67.81 84 ASN A N 1
ATOM 692 C CA . ASN A 1 84 ? 0.193 -11.855 51.614 1.00 67.81 84 ASN A CA 1
ATOM 693 C C . ASN A 1 84 ? -0.790 -10.675 51.473 1.00 67.81 84 ASN A C 1
ATOM 695 O O . ASN A 1 84 ? -1.971 -10.891 51.222 1.00 67.81 84 ASN A O 1
ATOM 699 N N . GLN A 1 85 ? -0.329 -9.425 51.607 1.00 65.88 85 GLN A N 1
ATOM 700 C CA . GLN A 1 85 ? -1.182 -8.239 51.447 1.00 65.88 85 GLN A CA 1
ATOM 701 C C . GLN A 1 85 ? -1.460 -7.918 49.975 1.00 65.88 85 GLN A C 1
ATOM 703 O O . GLN A 1 85 ? -2.563 -7.485 49.648 1.00 65.88 85 GLN A O 1
ATOM 708 N N . LYS A 1 86 ? -0.488 -8.153 49.081 1.00 65.62 86 LYS A N 1
ATOM 709 C CA . LYS A 1 86 ? -0.695 -8.027 47.628 1.00 65.62 86 LYS A CA 1
ATOM 710 C C . LYS A 1 86 ? -1.760 -9.009 47.146 1.00 65.62 86 LYS A C 1
ATOM 712 O O . LYS A 1 86 ? -2.711 -8.588 46.493 1.00 65.62 86 LYS A O 1
ATOM 717 N N . GLU A 1 87 ? -1.650 -10.273 47.557 1.00 73.00 87 GLU A N 1
ATOM 718 C CA . GLU A 1 87 ? -2.641 -11.301 47.228 1.00 73.00 87 GLU A CA 1
ATOM 719 C C . GLU A 1 87 ? -4.037 -10.968 47.769 1.00 73.00 87 GLU A C 1
ATOM 721 O O . GLU A 1 87 ? -5.036 -11.197 47.092 1.00 73.00 87 GLU A O 1
ATOM 726 N N . GLU A 1 88 ? -4.145 -10.411 48.978 1.00 77.25 88 GLU A N 1
ATOM 727 C CA . GLU A 1 88 ? -5.445 -10.046 49.548 1.00 77.25 88 GLU A CA 1
ATOM 728 C C . GLU A 1 88 ? -6.112 -8.887 48.785 1.00 77.25 88 GLU A C 1
ATOM 730 O O . GLU A 1 88 ? -7.320 -8.914 48.536 1.00 77.25 88 GLU A O 1
ATOM 735 N N . ILE A 1 89 ? -5.333 -7.879 48.378 1.00 76.88 89 ILE A N 1
ATOM 736 C CA . ILE A 1 89 ? -5.822 -6.746 47.579 1.00 76.88 89 ILE A CA 1
ATOM 737 C C . ILE A 1 89 ? -6.273 -7.224 46.195 1.00 76.88 89 ILE A C 1
ATOM 739 O O . ILE A 1 89 ? -7.328 -6.808 45.717 1.00 76.88 89 ILE A O 1
ATOM 743 N N . GLU A 1 90 ? -5.512 -8.118 45.571 1.00 76.69 90 GLU A N 1
ATOM 744 C CA . GLU A 1 90 ? -5.832 -8.688 44.264 1.00 76.69 90 GLU A CA 1
ATOM 745 C C . GLU A 1 90 ? -7.089 -9.564 44.313 1.00 76.69 90 GLU A C 1
ATOM 747 O O . GLU A 1 90 ? -8.001 -9.382 43.509 1.00 76.69 90 GLU A O 1
ATOM 752 N N . ARG A 1 91 ? -7.229 -10.420 45.335 1.00 81.19 91 ARG A N 1
ATOM 753 C CA . ARG A 1 91 ? -8.454 -11.207 45.563 1.00 81.19 91 ARG A CA 1
ATOM 754 C C . ARG A 1 91 ? -9.677 -10.320 45.805 1.00 81.19 91 ARG A C 1
ATOM 756 O O . ARG A 1 91 ? -10.760 -10.638 45.323 1.00 81.19 91 ARG A O 1
ATOM 763 N N . LYS A 1 92 ? -9.527 -9.202 46.527 1.00 83.12 92 LYS A N 1
ATOM 764 C CA . LYS A 1 92 ? -10.612 -8.221 46.727 1.00 83.12 92 LYS A CA 1
ATOM 765 C C . LYS A 1 92 ? -10.991 -7.500 45.433 1.00 83.12 92 LYS A C 1
ATOM 767 O O . LYS A 1 92 ? -12.171 -7.237 45.230 1.00 83.12 92 LYS A O 1
ATOM 772 N N . ARG A 1 93 ? -10.023 -7.185 44.566 1.00 80.44 93 ARG A N 1
ATOM 773 C CA . ARG A 1 93 ? -10.288 -6.608 43.236 1.00 80.44 93 ARG A CA 1
ATOM 774 C C . ARG A 1 93 ? -11.030 -7.597 42.347 1.00 80.44 93 ARG A C 1
ATOM 776 O O . ARG A 1 93 ? -12.071 -7.240 41.814 1.00 80.44 93 ARG A O 1
ATOM 783 N N . LYS A 1 94 ? -10.560 -8.844 42.299 1.00 81.94 94 LYS A N 1
ATOM 784 C CA . LYS A 1 94 ? -11.178 -9.908 41.510 1.00 81.94 94 LYS A CA 1
ATOM 785 C C . LYS A 1 94 ? -12.615 -10.198 41.950 1.00 81.94 94 LYS A C 1
ATOM 787 O O . LYS A 1 94 ? -13.497 -10.258 41.112 1.00 81.94 94 LYS A O 1
ATOM 792 N N . ARG A 1 95 ? -12.879 -10.266 43.261 1.00 84.25 95 ARG A N 1
ATOM 793 C CA . ARG A 1 95 ? -14.250 -10.418 43.785 1.00 84.25 95 ARG A CA 1
ATOM 794 C C . ARG A 1 95 ? -15.170 -9.268 43.383 1.00 84.25 95 ARG A C 1
ATOM 796 O O . ARG A 1 95 ? -16.289 -9.521 42.972 1.00 84.25 95 ARG A O 1
ATOM 803 N N . LYS A 1 96 ? -14.696 -8.020 43.464 1.00 81.56 96 LYS A N 1
ATOM 804 C CA . LYS A 1 96 ? -15.479 -6.853 43.024 1.00 81.56 96 LYS A CA 1
ATOM 805 C C . LYS A 1 96 ? -15.757 -6.871 41.522 1.00 81.56 96 LYS A C 1
ATOM 807 O O . LYS A 1 96 ? -16.798 -6.397 41.089 1.00 81.56 96 LYS A O 1
ATOM 812 N N . GLU A 1 97 ? -14.819 -7.367 40.727 1.00 81.25 97 GLU A N 1
ATOM 813 C CA . GLU A 1 97 ? -14.978 -7.502 39.279 1.00 81.25 97 GLU A CA 1
ATOM 814 C C . GLU A 1 97 ? -15.955 -8.631 38.924 1.00 81.25 97 GLU A C 1
ATOM 816 O O . GLU A 1 97 ? -16.843 -8.431 38.105 1.00 81.25 97 GLU A O 1
ATOM 821 N N . GLU A 1 98 ? -15.870 -9.770 39.613 1.00 84.69 98 GLU A N 1
ATOM 822 C CA . GLU A 1 98 ? -16.828 -10.877 39.510 1.00 84.69 98 GLU A CA 1
ATOM 823 C C . GLU A 1 98 ? -18.242 -10.452 39.953 1.00 84.69 98 GLU A C 1
ATOM 825 O O . GLU A 1 98 ? -19.224 -10.809 39.306 1.00 84.69 98 GLU A O 1
ATOM 830 N N . GLU A 1 99 ? -18.360 -9.648 41.016 1.00 85.19 99 GLU A N 1
ATOM 831 C CA . GLU A 1 99 ? -19.628 -9.059 41.470 1.00 85.19 99 GLU A CA 1
ATOM 832 C C . GLU A 1 99 ? -20.230 -8.133 40.407 1.00 85.19 99 GLU A C 1
ATOM 834 O O . GLU A 1 99 ? -21.404 -8.283 40.076 1.00 85.19 99 GLU A O 1
ATOM 839 N N . LYS A 1 100 ? -19.422 -7.251 39.803 1.00 82.50 100 LYS A N 1
ATOM 840 C CA . LYS A 1 100 ? -19.862 -6.383 38.699 1.00 82.50 100 LYS A CA 1
ATOM 841 C C . LYS A 1 100 ? -20.304 -7.175 37.472 1.00 82.50 100 LYS A C 1
ATOM 843 O O . LYS A 1 100 ? -21.366 -6.906 36.925 1.00 82.50 100 LYS A O 1
ATOM 848 N N . GLN A 1 101 ? -19.533 -8.183 37.067 1.00 79.38 101 GLN A N 1
ATOM 849 C CA . GLN A 1 101 ? -19.902 -9.043 35.940 1.00 79.38 101 GLN A CA 1
ATOM 850 C C . GLN A 1 101 ? -21.198 -9.811 36.216 1.00 79.38 101 GLN A C 1
ATOM 852 O O . GLN A 1 101 ? -22.026 -9.996 35.327 1.00 79.38 101 GLN A O 1
ATOM 857 N N . HIS A 1 102 ? -21.408 -10.242 37.459 1.00 82.06 102 HIS A N 1
ATOM 858 C CA . HIS A 1 102 ? -22.638 -10.907 37.864 1.00 82.06 102 HIS A CA 1
ATOM 859 C C . HIS A 1 102 ? -23.838 -9.947 37.894 1.00 82.06 102 HIS A C 1
ATOM 861 O O . HIS A 1 102 ? -24.939 -10.343 37.518 1.00 82.06 102 HIS A O 1
ATOM 867 N N . GLU A 1 103 ? -23.647 -8.690 38.294 1.00 81.81 103 GLU A N 1
ATOM 868 C CA . GLU A 1 103 ? -24.665 -7.638 38.185 1.00 81.81 103 GLU A CA 1
ATOM 869 C C . GLU A 1 103 ? -25.011 -7.341 36.717 1.00 81.81 103 GLU A C 1
ATOM 871 O O . GLU A 1 103 ? -26.185 -7.344 36.352 1.00 81.81 103 GLU A O 1
ATOM 876 N N . GLU A 1 104 ? -24.014 -7.211 35.841 1.00 81.88 104 GLU A N 1
ATOM 877 C CA . GLU A 1 104 ? -24.204 -7.021 34.395 1.00 81.88 104 GLU A CA 1
ATOM 878 C C . GLU A 1 104 ? -24.862 -8.224 33.700 1.00 81.88 104 GLU A C 1
ATOM 880 O O . GLU A 1 104 ? -25.577 -8.064 32.704 1.00 81.88 104 GLU A O 1
ATOM 885 N N . ALA A 1 105 ? -24.644 -9.437 34.211 1.00 84.19 105 ALA A N 1
ATOM 886 C CA . ALA A 1 105 ? -25.301 -10.648 33.729 1.00 84.19 105 ALA A CA 1
ATOM 887 C C . ALA A 1 105 ? -26.765 -10.754 34.190 1.00 84.19 105 ALA A C 1
ATOM 889 O O . ALA A 1 105 ? -27.576 -11.354 33.487 1.00 84.19 105 ALA A O 1
ATOM 890 N N . LYS A 1 106 ? -27.113 -10.170 35.346 1.00 88.38 106 LYS A N 1
ATOM 891 C CA . LYS A 1 106 ? -28.490 -10.131 35.869 1.00 88.38 106 LYS A CA 1
ATOM 892 C C . LYS A 1 106 ? -29.370 -9.084 35.196 1.00 88.38 106 LYS A C 1
ATOM 894 O O . LYS A 1 106 ? -30.589 -9.248 35.213 1.00 88.38 106 LYS A O 1
ATOM 899 N N . LYS A 1 107 ? -28.775 -8.030 34.627 1.00 87.69 107 LYS A N 1
ATOM 900 C CA . LYS A 1 107 ? -29.512 -7.005 33.879 1.00 87.69 107 LY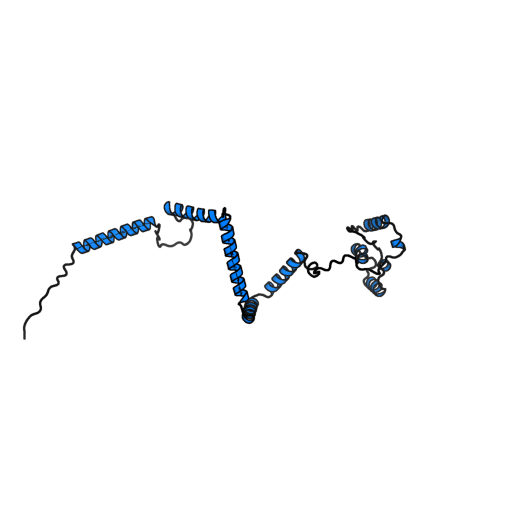S A CA 1
ATOM 901 C C . LYS A 1 107 ? -30.289 -7.639 32.730 1.00 87.69 107 LYS A C 1
ATOM 903 O O . LYS A 1 107 ? -29.745 -8.424 31.944 1.00 87.69 107 LYS A O 1
ATOM 908 N N . THR A 1 108 ? -31.562 -7.282 32.617 1.00 90.69 108 THR A N 1
ATOM 909 C CA . THR A 1 108 ? -32.423 -7.810 31.550 1.00 90.69 108 THR A CA 1
ATOM 910 C C . THR A 1 108 ? -32.051 -7.213 30.190 1.00 90.69 108 THR A C 1
ATOM 912 O O . THR A 1 108 ? -31.440 -6.149 30.105 1.00 90.69 108 THR A O 1
ATOM 915 N N . LEU A 1 109 ? -32.432 -7.878 29.093 1.00 81.44 109 LEU A N 1
ATOM 916 C CA . LEU A 1 109 ? -32.168 -7.370 27.739 1.00 81.44 109 LEU A CA 1
ATOM 917 C C . LEU A 1 109 ? -32.798 -5.982 27.509 1.00 81.44 109 LEU A C 1
ATOM 919 O O . LEU A 1 109 ? -32.192 -5.132 26.866 1.00 81.44 109 LEU A O 1
ATOM 923 N N . LEU A 1 110 ? -33.990 -5.754 28.070 1.00 84.69 110 LEU A N 1
ATOM 924 C CA . LEU A 1 110 ? -34.697 -4.472 28.005 1.00 84.69 110 LEU A CA 1
ATOM 925 C C . LEU A 1 110 ? -33.983 -3.376 28.804 1.00 84.69 110 LEU A C 1
ATOM 927 O O . LEU A 1 110 ? -33.898 -2.247 28.342 1.00 84.69 110 LEU A O 1
ATOM 931 N N . GLU A 1 111 ? -33.434 -3.714 29.968 1.00 87.69 111 GLU A N 1
ATOM 932 C CA . GLU A 1 111 ? -32.666 -2.795 30.815 1.00 87.69 111 GLU A CA 1
ATOM 933 C C . GLU A 1 111 ? -31.340 -2.393 30.158 1.00 87.69 111 GLU A C 1
ATOM 935 O O . GLU A 1 111 ? -31.022 -1.210 30.105 1.00 87.69 111 GLU A O 1
ATOM 940 N N . LYS A 1 112 ? -30.628 -3.347 29.540 1.00 85.31 112 LYS A N 1
ATOM 941 C CA . LYS A 1 112 ? -29.444 -3.047 28.713 1.00 85.31 112 LYS A CA 1
ATOM 942 C C . LYS A 1 112 ? -29.793 -2.148 27.532 1.00 85.31 112 LYS A C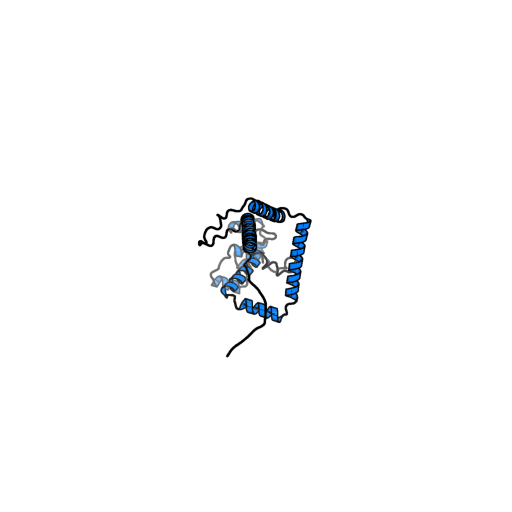 1
ATOM 944 O O . LYS A 1 112 ? -29.037 -1.245 27.208 1.00 85.31 112 LYS A O 1
ATOM 949 N N . HIS A 1 113 ? -30.930 -2.392 26.883 1.00 85.25 113 HIS A N 1
ATOM 950 C CA . HIS A 1 113 ? -31.386 -1.569 25.767 1.00 85.25 113 HIS A CA 1
ATOM 951 C C . HIS A 1 113 ? -31.752 -0.144 26.211 1.00 85.25 113 HIS A C 1
ATOM 953 O O . HIS A 1 113 ? -31.413 0.805 25.514 1.00 85.25 113 HIS A O 1
ATOM 959 N N . ALA A 1 114 ? -32.409 0.017 27.363 1.00 84.88 114 ALA A N 1
ATOM 960 C CA . ALA A 1 114 ? -32.716 1.328 27.933 1.00 84.88 114 ALA A CA 1
ATOM 961 C C . ALA A 1 114 ? -31.439 2.104 28.296 1.00 84.88 114 ALA A C 1
ATOM 963 O O . ALA A 1 114 ? -31.309 3.256 27.909 1.00 84.88 114 ALA A O 1
ATOM 964 N N . GLU A 1 115 ? -30.464 1.445 28.928 1.00 83.38 115 GLU A N 1
ATOM 965 C CA . GLU A 1 115 ? -29.159 2.030 29.272 1.00 83.38 115 GLU A CA 1
ATOM 966 C C . GLU A 1 115 ? -28.348 2.415 28.018 1.00 83.38 115 GLU A C 1
ATOM 968 O O . GLU A 1 115 ? -27.623 3.405 28.019 1.00 83.38 115 GLU A O 1
ATOM 973 N N . ILE A 1 116 ? -28.479 1.662 26.919 1.00 79.12 116 ILE A N 1
ATOM 974 C CA . ILE A 1 116 ? -27.872 2.010 25.624 1.00 79.12 116 ILE A CA 1
ATOM 975 C C . ILE A 1 116 ? -28.564 3.224 24.995 1.00 79.12 116 ILE A C 1
ATOM 977 O O . ILE A 1 116 ? -27.870 4.074 24.450 1.00 79.12 116 ILE A O 1
ATOM 981 N N . MET A 1 117 ? -29.896 3.308 25.059 1.00 76.31 117 MET A N 1
ATOM 982 C CA . MET A 1 117 ? -30.658 4.432 24.501 1.00 76.31 117 MET A CA 1
ATOM 983 C C . MET A 1 117 ? -30.412 5.724 25.288 1.00 76.31 117 MET A C 1
ATOM 985 O O . MET A 1 117 ? -30.095 6.739 24.682 1.00 76.31 117 MET A O 1
ATOM 989 N N . GLU A 1 118 ? -30.435 5.668 26.621 1.00 77.12 118 GLU A N 1
ATOM 990 C CA . GLU A 1 118 ? -30.132 6.805 27.504 1.00 77.12 118 GLU A CA 1
ATOM 991 C C . GLU A 1 118 ? -28.701 7.324 27.277 1.00 77.12 118 GLU A C 1
ATOM 993 O O . GLU A 1 118 ? -28.487 8.514 27.078 1.00 77.12 118 GLU A O 1
ATOM 998 N N . ASN A 1 119 ? -27.715 6.424 27.167 1.00 68.94 119 ASN A N 1
ATOM 999 C CA . ASN A 1 119 ? -26.334 6.803 26.850 1.00 68.94 119 ASN A CA 1
ATOM 1000 C C . ASN A 1 119 ? -26.117 7.232 25.387 1.00 68.94 119 ASN A C 1
ATOM 1002 O O . ASN A 1 119 ? -25.037 7.722 25.069 1.00 68.94 119 ASN A O 1
ATOM 1006 N N . GLN A 1 120 ? -27.064 6.988 24.476 1.00 61.78 120 GLN A N 1
ATOM 1007 C CA . GLN A 1 120 ? -26.995 7.440 23.080 1.00 61.78 120 GLN A CA 1
ATOM 1008 C C . GLN A 1 120 ? -27.663 8.801 22.882 1.00 61.78 120 GLN A C 1
ATOM 1010 O O . GLN A 1 120 ? -27.238 9.543 22.000 1.00 61.78 120 GLN A O 1
ATOM 1015 N N . GLU A 1 121 ? -28.669 9.135 23.690 1.00 61.12 121 GLU A N 1
ATOM 1016 C CA . GLU A 1 121 ? -29.388 10.411 23.620 1.00 61.12 121 GLU A CA 1
ATOM 1017 C C . GLU A 1 121 ? -28.509 11.618 24.013 1.00 61.12 121 GLU A C 1
ATOM 1019 O O . GLU A 1 121 ? -28.751 12.720 23.525 1.00 61.12 121 GLU A O 1
ATOM 1024 N N . ASP A 1 122 ? -27.433 11.403 24.783 1.00 59.06 122 ASP A N 1
ATOM 1025 C CA . ASP A 1 122 ? -26.534 12.464 25.272 1.00 59.06 122 ASP A CA 1
ATOM 1026 C C . ASP A 1 122 ? -25.199 12.606 24.506 1.00 59.06 122 ASP A C 1
ATOM 1028 O O . ASP A 1 122 ? -24.356 13.431 24.869 1.00 59.06 122 ASP A O 1
ATOM 1032 N N . VAL A 1 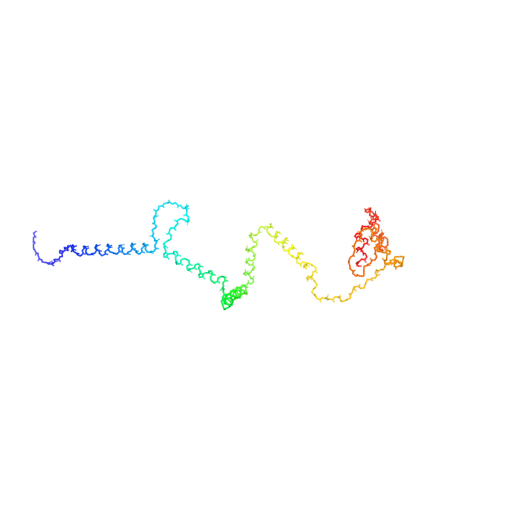123 ? -24.957 11.820 23.450 1.00 60.09 123 VAL A N 1
ATOM 1033 C CA . VAL A 1 123 ? -23.668 11.845 22.731 1.00 60.09 123 VAL A CA 1
ATOM 1034 C C . VAL A 1 123 ? -23.793 12.685 21.466 1.00 60.09 123 VAL A C 1
ATOM 1036 O O . VAL A 1 123 ? -24.430 12.277 20.499 1.00 60.09 123 VAL A O 1
ATOM 1039 N N . ASP A 1 124 ? -23.143 13.852 21.467 1.00 69.50 124 ASP A N 1
ATOM 1040 C CA . ASP A 1 124 ? -22.987 14.703 20.283 1.00 69.50 124 ASP A CA 1
ATOM 1041 C C . ASP A 1 124 ? -22.449 13.870 19.102 1.00 69.50 124 ASP A C 1
ATOM 1043 O O . ASP A 1 124 ? -21.506 13.086 19.254 1.00 69.50 124 ASP A O 1
ATOM 1047 N N . GLU A 1 125 ? -23.023 14.042 17.910 1.00 71.12 125 GLU A N 1
ATOM 1048 C CA . GLU A 1 125 ? -22.648 13.302 16.694 1.00 71.12 125 GLU A CA 1
ATOM 1049 C C . GLU A 1 125 ? -21.138 13.410 16.407 1.00 71.12 125 GLU A C 1
ATOM 1051 O O . GLU A 1 125 ? -20.512 12.463 15.927 1.00 71.12 125 GLU A O 1
ATOM 1056 N N . ASN A 1 126 ? -20.516 14.531 16.789 1.00 69.69 126 ASN A N 1
ATOM 1057 C CA . ASN A 1 126 ? -19.066 14.724 16.698 1.00 69.69 126 ASN A CA 1
ATOM 1058 C C . ASN A 1 126 ? -18.264 13.797 17.622 1.00 69.69 126 ASN A C 1
ATOM 1060 O O . ASN A 1 126 ? -17.156 13.383 17.286 1.00 69.69 126 ASN A O 1
ATOM 1064 N N . GLU A 1 127 ? -18.778 13.484 18.809 1.00 78.44 127 GLU A N 1
ATOM 1065 C CA . GLU A 1 127 ? -18.103 12.596 19.756 1.00 78.44 127 GLU A CA 1
ATOM 1066 C C . GLU A 1 127 ? -18.199 11.135 19.321 1.00 78.44 127 GLU A C 1
ATOM 1068 O O . GLU A 1 127 ? -17.233 10.379 19.456 1.00 78.44 127 GLU A O 1
ATOM 1073 N N . LYS A 1 128 ? -19.321 10.768 18.701 1.00 79.06 128 LYS A N 1
ATOM 1074 C CA . LYS A 1 128 ? -19.485 9.472 18.046 1.00 79.06 128 LYS A CA 1
ATOM 1075 C C . LYS A 1 128 ? -18.516 9.309 16.871 1.00 79.06 128 LYS A C 1
ATOM 1077 O O . LYS A 1 128 ? -17.822 8.298 16.809 1.00 79.06 128 LYS A O 1
ATOM 1082 N N . GLN A 1 129 ? -18.378 10.335 16.026 1.00 76.25 129 GLN A N 1
ATOM 1083 C CA . GLN A 1 129 ? -17.400 10.348 14.931 1.00 76.25 129 GLN A CA 1
ATOM 1084 C C . GLN A 1 129 ? -15.958 10.222 15.436 1.00 76.25 129 GLN A C 1
ATOM 1086 O O . GLN A 1 129 ? -15.216 9.381 14.939 1.00 76.25 129 GLN A O 1
ATOM 1091 N N . ARG A 1 130 ? -15.566 10.979 16.474 1.00 82.50 130 ARG A N 1
ATOM 1092 C CA . ARG A 1 130 ? -14.220 10.850 17.065 1.00 82.50 130 ARG A CA 1
ATOM 1093 C C . ARG A 1 130 ? -13.950 9.446 17.599 1.00 82.50 130 ARG A C 1
ATOM 1095 O O . ARG A 1 130 ? -12.845 8.941 17.431 1.00 82.50 130 ARG A O 1
ATOM 1102 N N . ARG A 1 131 ? -14.943 8.819 18.236 1.00 80.75 131 ARG A N 1
ATOM 1103 C CA . ARG A 1 131 ? -14.812 7.458 18.770 1.00 80.75 131 ARG A CA 1
ATOM 1104 C C . ARG A 1 131 ? -14.647 6.430 17.649 1.00 80.75 131 ARG A C 1
ATOM 1106 O O . ARG A 1 131 ? -13.802 5.548 17.762 1.00 80.75 131 ARG A O 1
ATOM 1113 N N . GLU A 1 132 ? -15.415 6.561 16.570 1.00 82.00 132 GLU A N 1
ATOM 1114 C CA . GLU A 1 132 ? -15.297 5.700 15.388 1.00 82.00 132 GLU A CA 1
ATOM 1115 C C . GLU A 1 132 ? -13.936 5.877 14.688 1.00 82.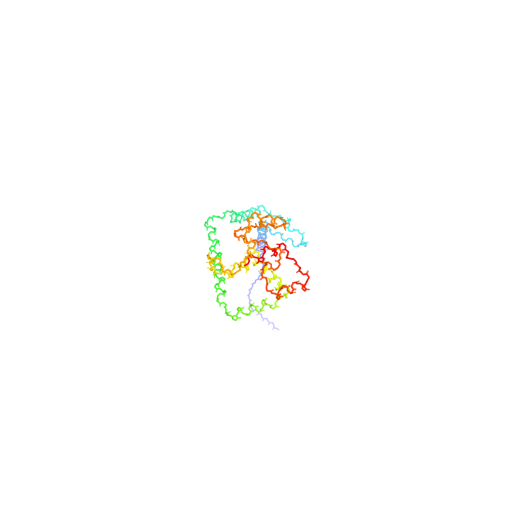00 132 GLU A C 1
ATOM 1117 O O . GLU A 1 132 ? -13.303 4.887 14.320 1.00 82.00 132 GLU A O 1
ATOM 1122 N N . GLU A 1 133 ? -13.439 7.113 14.558 1.00 82.31 133 GLU A N 1
ATOM 1123 C CA . GLU A 1 133 ? -12.108 7.405 14.003 1.00 82.31 133 GLU A CA 1
ATOM 1124 C C . GLU A 1 133 ? -10.972 6.848 14.875 1.00 82.31 133 GLU A C 1
ATOM 1126 O O . GLU A 1 133 ? -10.024 6.257 14.351 1.00 82.31 133 GLU A O 1
ATOM 1131 N N . GLU A 1 134 ? -11.067 6.991 16.201 1.00 85.06 134 GLU A N 1
ATOM 1132 C CA . GLU A 1 134 ? -10.088 6.459 17.156 1.00 85.06 134 GLU A CA 1
ATOM 1133 C C . GLU A 1 134 ? -10.063 4.925 17.145 1.00 85.06 134 GLU A C 1
ATOM 1135 O O . GLU A 1 134 ? -8.992 4.318 17.110 1.00 85.06 134 GLU A O 1
ATOM 1140 N N . GLU A 1 135 ? -11.232 4.283 17.088 1.00 83.19 135 GLU A N 1
ATOM 1141 C CA . GLU A 1 135 ? -11.339 2.830 16.962 1.00 83.19 135 GLU A CA 1
ATOM 1142 C C . GLU A 1 135 ? -10.724 2.331 15.644 1.00 83.19 135 GLU A C 1
ATOM 1144 O O . GLU A 1 135 ? -10.069 1.284 15.599 1.00 83.19 135 GLU A O 1
ATOM 1149 N N . LEU A 1 136 ? -10.892 3.086 14.557 1.00 77.81 136 LEU A N 1
ATOM 1150 C CA . LEU A 1 136 ? -10.300 2.763 13.263 1.00 77.81 136 LEU A CA 1
ATOM 1151 C C . LEU A 1 136 ? -8.770 2.930 13.286 1.00 77.81 136 LEU A C 1
ATOM 1153 O O . LEU A 1 136 ? -8.054 2.072 12.765 1.00 77.81 136 LEU A O 1
ATOM 1157 N N . LEU A 1 137 ? -8.258 3.975 13.944 1.00 77.94 137 LEU A N 1
ATOM 1158 C CA . LEU A 1 137 ? -6.824 4.194 14.173 1.00 77.94 137 LEU A CA 1
ATOM 1159 C C . LEU A 1 137 ? -6.202 3.084 15.031 1.00 77.94 137 LEU A C 1
ATOM 1161 O O . LEU A 1 137 ? -5.124 2.586 14.702 1.00 77.94 137 LEU A O 1
ATOM 1165 N N . ASP A 1 138 ? -6.875 2.646 16.092 1.00 80.25 138 ASP A N 1
ATOM 1166 C CA . ASP A 1 138 ? -6.413 1.553 16.953 1.00 80.25 138 ASP A CA 1
ATOM 1167 C C . ASP A 1 138 ? -6.353 0.218 16.185 1.00 80.25 138 ASP A C 1
ATOM 1169 O O . ASP A 1 138 ? -5.342 -0.487 16.216 1.00 80.25 138 ASP A O 1
ATOM 1173 N N . LYS A 1 139 ? -7.372 -0.096 15.375 1.00 70.50 139 LYS A N 1
ATOM 1174 C CA . LYS A 1 139 ? -7.378 -1.294 14.511 1.00 70.50 139 LYS A CA 1
ATOM 1175 C C . LYS A 1 139 ? -6.271 -1.277 13.452 1.00 70.50 139 LYS A C 1
ATOM 1177 O O . LYS A 1 139 ? -5.689 -2.324 13.150 1.00 70.50 139 LYS A O 1
ATOM 1182 N N . VAL A 1 140 ? -5.969 -0.108 12.882 1.00 70.38 140 VAL A N 1
ATOM 1183 C CA . VAL A 1 140 ? -4.903 0.062 11.880 1.00 70.38 140 VAL A CA 1
ATOM 1184 C C . VAL A 1 140 ? -3.518 -0.022 12.525 1.00 70.38 140 VAL A C 1
ATOM 1186 O O . VAL A 1 140 ? -2.648 -0.724 12.011 1.00 70.38 140 VAL A O 1
ATOM 1189 N N . THR A 1 141 ? -3.309 0.633 13.669 1.00 68.69 141 THR A N 1
ATOM 1190 C CA . THR A 1 141 ? -2.019 0.634 14.389 1.00 68.69 141 THR A CA 1
ATOM 1191 C C . THR A 1 141 ? -1.675 -0.725 14.992 1.00 68.69 141 THR A C 1
ATOM 1193 O O . THR A 1 141 ? -0.508 -1.112 14.987 1.00 68.69 141 THR A O 1
ATOM 1196 N N . ARG A 1 142 ? -2.676 -1.504 15.421 1.00 63.16 142 ARG A N 1
ATOM 1197 C CA . ARG A 1 142 ? -2.502 -2.909 15.833 1.00 63.16 142 ARG A CA 1
ATOM 1198 C C . ARG A 1 142 ? -2.221 -3.865 14.664 1.00 63.16 142 ARG A C 1
ATOM 1200 O O . ARG A 1 142 ? -2.074 -5.062 14.890 1.00 63.16 142 ARG A O 1
ATOM 1207 N N . GLY A 1 143 ? -2.160 -3.374 13.420 1.00 54.75 143 GLY A N 1
ATOM 1208 C CA . GLY A 1 143 ? -1.954 -4.199 12.222 1.00 54.75 143 GLY A CA 1
ATOM 1209 C C . GLY A 1 143 ? -3.122 -5.151 11.922 1.00 54.75 143 GLY A C 1
ATOM 1210 O O . GLY A 1 143 ? -2.988 -6.068 11.112 1.00 54.75 143 GLY A O 1
ATOM 1211 N N . GLY A 1 144 ? -4.267 -4.954 12.586 1.00 52.00 144 GLY A N 1
ATOM 1212 C CA . GLY A 1 144 ? -5.335 -5.944 12.716 1.00 52.00 144 GLY A CA 1
ATOM 1213 C C . GLY A 1 144 ? -6.347 -5.962 11.576 1.00 52.00 144 GLY A C 1
ATOM 1214 O O . GLY A 1 144 ? -6.971 -6.995 11.349 1.00 52.00 144 GLY A O 1
ATOM 1215 N N . ALA A 1 145 ? -6.478 -4.875 10.809 1.00 52.41 145 ALA A N 1
ATOM 1216 C CA . ALA A 1 145 ? -7.477 -4.809 9.737 1.00 52.41 145 ALA A CA 1
ATOM 1217 C C . ALA A 1 145 ? -7.284 -5.895 8.656 1.00 52.41 145 ALA A C 1
ATOM 1219 O O . ALA A 1 145 ? -8.257 -6.318 8.040 1.00 52.41 145 ALA A O 1
ATOM 1220 N N . LEU A 1 146 ? -6.053 -6.387 8.459 1.00 53.84 146 LEU A N 1
ATOM 1221 C CA . LEU A 1 146 ? -5.758 -7.499 7.545 1.00 53.84 146 LEU A CA 1
ATOM 1222 C C . LEU A 1 146 ? -5.499 -8.829 8.278 1.00 53.84 146 LEU A C 1
ATOM 1224 O O . LEU A 1 146 ? -5.774 -9.901 7.741 1.00 53.84 146 LEU A O 1
ATOM 1228 N N . ALA A 1 147 ? -4.984 -8.773 9.509 1.00 53.00 147 ALA A N 1
ATOM 1229 C CA . ALA A 1 147 ? -4.560 -9.960 10.246 1.00 53.00 147 ALA A CA 1
ATOM 1230 C C . ALA A 1 147 ? -5.726 -10.739 10.886 1.00 53.00 147 ALA A C 1
ATOM 1232 O O . ALA A 1 147 ? -5.678 -11.966 10.927 1.00 53.00 147 ALA A O 1
ATOM 1233 N N . GLU A 1 148 ? -6.796 -10.074 11.343 1.00 51.41 148 GLU A N 1
ATOM 1234 C CA . GLU A 1 148 ? -7.880 -10.747 12.087 1.00 51.41 148 GLU A CA 1
ATOM 1235 C C . GLU A 1 148 ? -8.988 -11.361 11.214 1.00 51.41 148 GLU A C 1
ATOM 1237 O O . GLU A 1 148 ? -9.698 -12.259 11.674 1.00 51.41 148 GLU A O 1
ATOM 1242 N N . MET A 1 149 ? -9.124 -10.956 9.943 1.00 53.59 149 MET A N 1
ATOM 1243 C CA . MET A 1 149 ? -10.029 -11.640 9.000 1.00 53.59 149 MET A CA 1
ATOM 1244 C C . MET A 1 149 ? -9.522 -13.036 8.606 1.00 53.59 149 MET A C 1
ATOM 1246 O O . MET A 1 149 ? -10.293 -13.859 8.116 1.00 53.59 149 MET A O 1
ATOM 1250 N N . THR A 1 150 ? -8.251 -13.335 8.873 1.00 51.28 150 THR A N 1
ATOM 1251 C CA . THR A 1 150 ? -7.603 -14.599 8.514 1.00 51.28 150 THR A CA 1
ATOM 1252 C C . THR A 1 150 ? -7.519 -15.496 9.745 1.00 51.28 150 THR A C 1
ATOM 1254 O O . THR A 1 150 ? -6.445 -15.780 10.272 1.00 51.28 150 THR A O 1
ATOM 1257 N N . LYS A 1 151 ? -8.674 -15.932 10.259 1.00 54.88 151 LYS A N 1
ATOM 1258 C CA . LYS A 1 151 ? -8.742 -16.952 11.315 1.00 54.88 151 LYS A CA 1
ATOM 1259 C C . LYS A 1 151 ? -8.249 -18.305 10.779 1.00 54.88 151 LYS A C 1
ATOM 1261 O O . LYS A 1 151 ? -9.041 -19.175 10.449 1.00 54.88 151 LYS A O 1
ATOM 1266 N N . GLY A 1 152 ? -6.930 -18.478 10.740 1.00 54.50 152 GLY A N 1
ATOM 1267 C CA . GLY A 1 152 ? -6.273 -19.772 10.927 1.00 54.50 152 GLY A CA 1
ATOM 1268 C C . GLY A 1 152 ? -6.090 -20.684 9.715 1.00 54.50 152 GLY A C 1
ATOM 1269 O O . GLY A 1 152 ? -5.618 -21.801 9.905 1.00 54.50 152 GLY A O 1
ATOM 1270 N N . GLU A 1 153 ? -6.388 -20.258 8.492 1.00 62.94 153 GLU A N 1
ATOM 1271 C CA . GLU A 1 153 ? -5.984 -21.029 7.311 1.00 62.94 153 GLU A CA 1
ATOM 1272 C C . GLU A 1 153 ? -4.548 -20.653 6.932 1.00 62.94 153 GLU A C 1
ATOM 1274 O O . GLU A 1 153 ? -4.295 -19.670 6.237 1.00 62.94 153 GLU A O 1
ATOM 1279 N N . GLN A 1 154 ? -3.577 -21.419 7.441 1.00 62.62 154 GLN A N 1
ATOM 1280 C CA . GLN A 1 154 ? -2.213 -21.348 6.929 1.00 62.62 154 GLN A CA 1
ATOM 1281 C C . GLN A 1 154 ? -2.178 -21.995 5.548 1.00 62.62 154 GLN A C 1
ATOM 1283 O O . GLN A 1 154 ? -2.198 -23.217 5.405 1.00 62.62 154 GLN A O 1
ATOM 1288 N N . TYR A 1 155 ? -2.130 -21.163 4.515 1.00 65.00 155 TYR A N 1
ATOM 1289 C CA . TYR A 1 155 ? -1.857 -21.619 3.164 1.00 65.00 155 TYR A CA 1
ATOM 1290 C C . TYR A 1 155 ? -0.359 -21.921 3.050 1.00 65.00 155 TYR A C 1
ATOM 1292 O O . TYR A 1 155 ? 0.455 -21.026 2.850 1.00 65.00 155 TYR A O 1
ATOM 1300 N N . GLU A 1 156 ? 0.015 -23.195 3.191 1.00 72.00 156 GLU A N 1
ATOM 1301 C CA . GLU A 1 156 ? 1.409 -23.645 3.029 1.00 72.00 156 GLU A CA 1
ATOM 1302 C C . GLU A 1 156 ? 1.927 -23.463 1.593 1.00 72.00 156 GLU A C 1
ATOM 1304 O O . GLU A 1 156 ? 3.135 -23.447 1.355 1.00 72.00 156 GLU A O 1
ATOM 1309 N N . LYS A 1 157 ? 1.019 -23.354 0.615 1.00 76.44 157 LYS A N 1
ATOM 1310 C CA . LYS A 1 157 ? 1.350 -23.263 -0.807 1.00 76.44 157 LYS A CA 1
ATOM 1311 C C . LYS A 1 157 ? 0.854 -21.943 -1.397 1.00 76.44 157 LYS A C 1
ATOM 1313 O O . LYS A 1 157 ? -0.315 -21.607 -1.194 1.00 76.44 157 LYS A O 1
ATOM 1318 N N . PRO A 1 158 ? 1.695 -21.232 -2.169 1.00 75.38 158 PRO A N 1
ATOM 1319 C CA . PRO A 1 158 ? 1.248 -20.104 -2.974 1.00 75.38 158 PRO A CA 1
ATOM 1320 C C . PRO A 1 158 ? 0.118 -20.516 -3.921 1.00 75.38 158 PRO A C 1
ATOM 1322 O O . PRO A 1 158 ? 0.098 -21.644 -4.421 1.00 75.38 158 PRO A O 1
ATOM 1325 N N . ILE A 1 159 ? -0.800 -19.590 -4.193 1.00 77.12 159 ILE A N 1
ATOM 1326 C CA . ILE A 1 159 ? -1.858 -19.784 -5.187 1.00 77.12 159 ILE A CA 1
ATOM 1327 C C . ILE A 1 159 ? -1.204 -20.044 -6.549 1.00 77.12 159 ILE A C 1
ATOM 1329 O O . ILE A 1 159 ? -0.310 -19.309 -6.972 1.00 77.12 159 ILE A O 1
ATOM 1333 N N . GLU A 1 160 ? -1.651 -21.085 -7.250 1.00 76.81 160 GLU A N 1
ATOM 1334 C CA . GLU A 1 160 ? -1.183 -21.353 -8.607 1.00 76.81 160 GLU A CA 1
ATOM 1335 C C . GLU A 1 160 ? -1.719 -20.278 -9.558 1.00 76.81 160 GLU A C 1
ATOM 1337 O O . GLU A 1 160 ? -2.900 -20.259 -9.910 1.00 76.81 160 GLU A O 1
ATOM 1342 N N . THR A 1 161 ? -0.849 -19.366 -9.991 1.00 78.44 161 THR A N 1
ATOM 1343 C CA . THR A 1 161 ? -1.207 -18.357 -10.987 1.00 78.44 161 THR A CA 1
ATOM 1344 C C . THR A 1 161 ? -0.923 -18.873 -12.402 1.00 78.44 161 THR A C 1
ATOM 1346 O O . THR A 1 161 ? 0.100 -19.493 -12.697 1.00 78.44 161 THR A O 1
ATOM 1349 N N . GLY A 1 162 ? -1.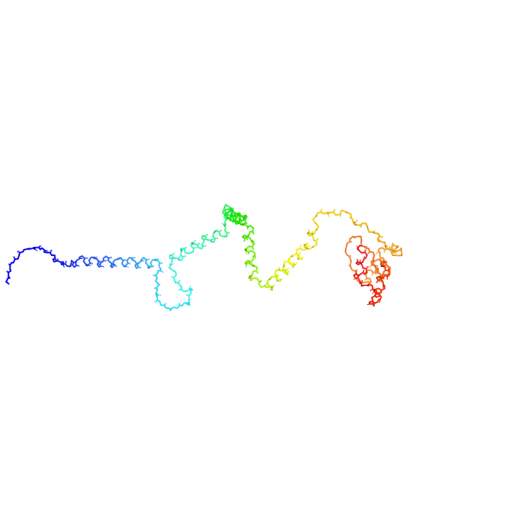849 -18.611 -13.330 1.00 81.25 162 GLY A N 1
ATOM 1350 C CA . GLY A 1 162 ? -1.669 -18.913 -14.759 1.00 81.25 162 GLY A CA 1
ATOM 1351 C C . GLY A 1 162 ? -0.806 -17.884 -15.500 1.00 81.25 162 GLY A C 1
ATOM 1352 O O . GLY A 1 162 ? -0.526 -18.034 -16.694 1.00 81.25 162 GLY A O 1
ATOM 1353 N N . TRP A 1 163 ? -0.402 -16.812 -14.818 1.00 84.62 163 TRP A N 1
ATOM 1354 C CA . TRP A 1 163 ? 0.355 -15.728 -15.417 1.00 84.62 163 TRP A CA 1
ATOM 1355 C C . TRP A 1 163 ? 1.817 -16.136 -15.595 1.00 84.62 163 TRP A C 1
ATOM 1357 O O . TRP A 1 163 ? 2.453 -16.715 -14.720 1.00 84.62 163 TRP A O 1
ATOM 1367 N N . ARG A 1 164 ? 2.364 -15.860 -16.781 1.00 85.06 164 ARG A N 1
ATOM 1368 C CA . ARG A 1 164 ? 3.765 -16.155 -17.098 1.00 85.06 164 ARG A CA 1
ATOM 1369 C C . ARG A 1 164 ? 4.372 -15.022 -17.900 1.00 85.06 164 ARG A C 1
ATOM 1371 O O . ARG A 1 164 ? 3.746 -14.596 -18.879 1.00 85.06 164 ARG A O 1
ATOM 1378 N N . PRO A 1 165 ? 5.612 -14.619 -17.605 1.00 86.75 165 PRO A N 1
ATOM 1379 C CA . PRO A 1 165 ? 6.275 -13.576 -18.365 1.00 86.75 165 PRO A CA 1
ATOM 1380 C C . PRO A 1 165 ? 6.538 -13.987 -19.826 1.00 86.75 165 PRO A C 1
ATOM 1382 O O . PRO A 1 165 ? 6.713 -15.185 -20.120 1.00 86.75 165 PRO A O 1
ATOM 1385 N N . PRO A 1 166 ? 6.575 -13.016 -20.764 1.00 89.50 166 PRO A N 1
ATOM 1386 C CA . PRO A 1 166 ? 7.015 -13.230 -22.141 1.00 89.50 166 PRO A CA 1
ATOM 1387 C C . PRO A 1 166 ? 8.378 -13.932 -22.221 1.00 89.50 166 PRO A C 1
ATOM 1389 O O . PRO A 1 166 ? 9.233 -13.765 -21.354 1.00 89.50 166 PRO A O 1
ATOM 1392 N N . ALA A 1 167 ? 8.590 -14.717 -23.282 1.00 89.88 167 ALA A N 1
ATOM 1393 C CA . ALA A 1 167 ? 9.771 -15.576 -23.413 1.00 89.88 167 ALA A CA 1
ATOM 1394 C C . ALA A 1 167 ? 11.099 -14.801 -23.370 1.00 89.88 167 ALA A C 1
ATOM 1396 O O . ALA A 1 167 ? 12.045 -15.244 -22.729 1.00 89.88 167 ALA A O 1
ATOM 1397 N N . HIS A 1 168 ? 11.150 -13.623 -23.998 1.00 88.56 168 HIS A N 1
ATOM 1398 C CA . HIS A 1 168 ? 12.356 -12.795 -24.037 1.00 88.56 168 HIS A CA 1
ATOM 1399 C C . HIS A 1 168 ? 12.778 -12.274 -22.658 1.00 88.56 168 HIS A C 1
ATOM 1401 O O . HIS A 1 168 ? 13.963 -12.063 -22.451 1.00 88.56 168 HIS A O 1
ATOM 1407 N N . ILE A 1 169 ? 11.832 -12.097 -21.728 1.00 89.12 169 ILE A N 1
ATOM 1408 C CA . ILE A 1 169 ? 12.128 -11.697 -20.347 1.00 89.12 169 ILE A CA 1
ATOM 1409 C C . ILE A 1 169 ? 12.544 -12.925 -19.564 1.00 89.12 169 ILE A C 1
ATOM 1411 O O . ILE A 1 169 ? 13.600 -12.913 -18.968 1.00 89.12 169 ILE A O 1
ATOM 1415 N N . ARG A 1 170 ? 11.804 -14.033 -19.675 1.00 88.06 170 ARG A N 1
ATOM 1416 C CA . ARG A 1 170 ? 12.121 -15.296 -18.987 1.00 88.06 170 ARG A CA 1
ATOM 1417 C C . ARG A 1 170 ? 13.534 -15.828 -19.263 1.00 88.06 170 ARG A C 1
ATOM 1419 O O . ARG A 1 170 ? 14.097 -16.494 -18.405 1.00 88.06 170 ARG A O 1
ATOM 1426 N N . ASN A 1 171 ? 14.069 -15.563 -20.452 1.00 90.19 171 ASN A N 1
ATOM 1427 C CA . ASN A 1 171 ? 15.404 -15.999 -20.859 1.00 90.19 171 ASN A CA 1
ATOM 1428 C C . ASN A 1 171 ? 16.530 -15.061 -20.382 1.00 90.19 171 ASN A C 1
ATOM 1430 O O . ASN A 1 171 ? 17.694 -15.347 -20.652 1.00 90.19 171 ASN A O 1
ATOM 1434 N N . GLN A 1 172 ? 16.210 -13.944 -19.722 1.00 89.19 172 GLN A N 1
ATOM 1435 C CA . GLN A 1 172 ? 17.206 -13.034 -19.155 1.00 89.19 172 GLN A CA 1
ATOM 1436 C C . GLN A 1 172 ? 17.819 -13.614 -17.885 1.00 89.19 172 GLN A C 1
ATOM 1438 O O . GLN A 1 172 ? 17.210 -14.417 -17.172 1.00 89.19 172 GLN A O 1
ATOM 1443 N N . THR A 1 173 ? 19.046 -13.192 -17.599 1.00 91.81 173 THR A N 1
ATOM 1444 C CA . THR A 1 173 ? 19.739 -13.585 -16.378 1.00 91.81 173 THR A CA 1
ATOM 1445 C C . THR A 1 173 ? 19.287 -12.727 -15.200 1.00 91.81 173 THR A C 1
ATOM 1447 O O . THR A 1 173 ? 18.803 -11.608 -15.363 1.00 91.81 173 THR A O 1
ATOM 1450 N N . GLN A 1 174 ? 19.496 -13.223 -13.979 1.00 87.50 174 GLN A N 1
ATOM 1451 C CA . GLN A 1 174 ? 19.168 -12.470 -12.766 1.00 87.50 174 GLN A CA 1
ATOM 1452 C C . GLN A 1 174 ? 19.888 -11.109 -12.703 1.00 87.50 174 GLN A C 1
ATOM 1454 O O . GLN A 1 174 ? 19.305 -10.120 -12.261 1.00 87.50 174 GLN A O 1
ATOM 1459 N N . LYS A 1 175 ? 21.125 -11.045 -13.215 1.00 90.38 175 LYS A N 1
ATOM 1460 C CA . LYS A 1 175 ? 21.905 -9.803 -13.305 1.00 90.38 175 LYS A CA 1
ATOM 1461 C C . LYS A 1 175 ? 21.212 -8.760 -14.178 1.00 90.38 175 LYS A C 1
ATOM 1463 O O . LYS A 1 175 ? 21.153 -7.597 -13.795 1.00 90.38 175 LYS A O 1
ATOM 1468 N N . ASP A 1 176 ? 20.625 -9.179 -15.297 1.00 90.69 176 ASP A N 1
ATOM 1469 C CA . ASP A 1 176 ? 19.909 -8.275 -16.202 1.00 90.69 176 ASP A CA 1
ATOM 1470 C C . ASP A 1 176 ? 18.687 -7.646 -15.509 1.00 90.69 176 ASP A C 1
ATOM 1472 O O . ASP A 1 176 ? 18.413 -6.452 -15.672 1.00 90.69 176 ASP A O 1
ATOM 1476 N N . TYR A 1 177 ? 17.972 -8.422 -14.682 1.00 89.38 177 TYR A N 1
ATOM 1477 C CA . TYR A 1 177 ? 16.851 -7.910 -13.889 1.00 89.38 177 TYR A CA 1
ATOM 1478 C C . TYR A 1 177 ? 17.305 -6.907 -12.828 1.00 89.38 177 TYR A C 1
ATOM 1480 O O . TYR A 1 177 ? 16.664 -5.872 -12.641 1.00 89.38 177 TYR A O 1
ATOM 1488 N N . GLU A 1 178 ? 18.406 -7.188 -12.135 1.00 90.12 178 GLU A N 1
ATOM 1489 C CA . GLU A 1 178 ? 18.980 -6.293 -11.127 1.00 90.12 178 GLU A CA 1
ATOM 1490 C C . GLU A 1 178 ? 19.478 -4.986 -11.751 1.00 90.12 178 GLU A C 1
ATOM 1492 O O . GLU A 1 178 ? 19.183 -3.903 -11.243 1.00 90.12 178 GLU A O 1
ATOM 1497 N N . GLU A 1 179 ? 20.153 -5.054 -12.899 1.00 92.31 179 GLU A N 1
ATOM 1498 C CA . GLU A 1 179 ? 20.557 -3.874 -13.665 1.00 92.31 179 GLU A CA 1
ATOM 1499 C C . GLU A 1 179 ? 19.348 -3.056 -14.128 1.00 92.31 179 GLU A C 1
ATOM 1501 O O . GLU A 1 179 ? 19.356 -1.821 -14.069 1.00 92.31 179 GLU A O 1
ATOM 1506 N N . TYR A 1 180 ? 18.278 -3.723 -14.568 1.00 91.19 180 TYR A N 1
ATOM 1507 C CA . TYR A 1 180 ? 17.030 -3.058 -14.923 1.00 91.19 180 TYR A CA 1
ATOM 1508 C C . TYR A 1 180 ? 16.407 -2.330 -13.723 1.00 91.19 180 TYR A C 1
ATOM 1510 O O . TYR A 1 180 ? 16.079 -1.145 -13.831 1.00 91.19 180 TYR A O 1
ATOM 1518 N N . ARG A 1 181 ? 16.309 -2.995 -12.564 1.00 91.94 181 ARG A N 1
ATOM 1519 C CA . ARG A 1 181 ? 15.804 -2.404 -11.313 1.00 91.94 181 ARG A CA 1
ATOM 1520 C C . ARG A 1 181 ? 16.652 -1.210 -10.877 1.00 91.94 181 ARG A C 1
ATOM 1522 O O . ARG A 1 181 ? 16.100 -0.144 -10.607 1.00 91.94 181 ARG A O 1
ATOM 1529 N N . LYS A 1 182 ? 17.982 -1.333 -10.926 1.00 92.00 182 LYS A N 1
ATOM 1530 C CA . LYS A 1 182 ? 18.923 -0.255 -10.587 1.00 92.00 182 LYS A CA 1
ATOM 1531 C C . LYS A 1 182 ? 18.755 0.965 -11.492 1.00 92.00 182 LYS A C 1
ATOM 1533 O O . LYS A 1 182 ? 18.693 2.084 -10.992 1.00 92.00 182 LYS A O 1
ATOM 1538 N N . ARG A 1 183 ? 18.608 0.770 -12.810 1.00 91.88 183 ARG A N 1
ATOM 1539 C CA . ARG A 1 183 ? 18.342 1.869 -13.764 1.00 91.88 183 ARG A CA 1
ATOM 1540 C C . ARG A 1 183 ? 17.024 2.591 -13.492 1.00 91.88 183 ARG A C 1
ATOM 1542 O O . ARG A 1 183 ? 16.904 3.771 -13.806 1.00 91.88 183 ARG A O 1
ATOM 1549 N N . ARG A 1 184 ? 16.031 1.889 -12.944 1.00 89.75 184 ARG A N 1
ATOM 1550 C CA . ARG A 1 184 ? 14.711 2.440 -12.609 1.00 89.75 184 ARG A CA 1
ATOM 1551 C C . ARG A 1 184 ? 14.582 2.904 -11.155 1.00 89.75 184 ARG A C 1
ATOM 1553 O O . ARG A 1 184 ? 13.514 3.386 -10.794 1.00 89.75 184 ARG A O 1
ATOM 1560 N N . GLY A 1 185 ? 15.639 2.786 -10.347 1.00 90.94 185 GLY A N 1
ATOM 1561 C CA . GLY A 1 185 ? 15.620 3.155 -8.929 1.00 90.94 185 GLY A CA 1
ATOM 1562 C C . GLY A 1 185 ? 14.710 2.268 -8.073 1.00 90.94 185 GLY A C 1
ATOM 1563 O O . GLY A 1 185 ? 14.153 2.742 -7.089 1.00 90.94 185 GLY A O 1
ATOM 1564 N N . ILE A 1 186 ? 14.515 1.005 -8.461 1.00 90.50 186 ILE A N 1
ATOM 1565 C CA . ILE A 1 186 ? 13.657 0.052 -7.748 1.00 90.50 186 ILE A CA 1
ATOM 1566 C C . ILE A 1 186 ? 14.523 -0.747 -6.766 1.00 90.50 186 ILE A C 1
ATOM 1568 O O . ILE A 1 186 ? 15.427 -1.464 -7.194 1.00 90.50 186 ILE A O 1
ATOM 1572 N N . ASN A 1 187 ? 14.217 -0.653 -5.471 1.00 90.56 187 ASN A N 1
ATOM 1573 C CA . ASN A 1 187 ? 14.752 -1.541 -4.437 1.00 90.56 187 ASN A CA 1
ATOM 1574 C C . ASN A 1 187 ? 13.665 -2.545 -4.036 1.00 90.56 187 ASN A C 1
ATOM 1576 O O . ASN A 1 187 ? 12.525 -2.139 -3.814 1.00 90.56 187 ASN A O 1
ATOM 1580 N N . VAL A 1 188 ? 13.992 -3.836 -3.983 1.00 86.12 188 VAL A N 1
ATOM 1581 C CA . VAL A 1 188 ? 13.025 -4.894 -3.656 1.00 86.12 188 VAL A CA 1
ATOM 1582 C C . VAL A 1 188 ? 13.659 -5.865 -2.676 1.00 86.12 188 VAL A C 1
ATOM 1584 O O . VAL A 1 188 ? 14.787 -6.305 -2.886 1.00 86.12 188 VAL A O 1
ATOM 1587 N N . GLU A 1 189 ? 12.906 -6.216 -1.643 1.00 87.44 189 GLU A N 1
ATOM 1588 C CA . GLU A 1 189 ? 13.276 -7.188 -0.619 1.00 87.44 189 GLU A CA 1
ATOM 1589 C C . GLU A 1 189 ? 12.244 -8.321 -0.633 1.00 87.44 189 GLU A C 1
ATOM 1591 O O . GLU A 1 189 ? 11.050 -8.068 -0.799 1.00 87.44 189 GLU A O 1
ATOM 1596 N N . GLY A 1 190 ? 12.698 -9.568 -0.507 1.00 84.31 190 GLY A N 1
ATOM 1597 C CA . GLY A 1 190 ? 11.830 -10.748 -0.499 1.00 84.31 190 GLY A CA 1
ATOM 1598 C C . GLY A 1 190 ? 12.399 -11.936 -1.274 1.00 84.31 190 GLY A C 1
ATOM 1599 O O . GLY A 1 190 ? 13.450 -11.852 -1.911 1.00 84.31 190 GLY A O 1
ATOM 1600 N N . GLU A 1 191 ? 11.680 -13.053 -1.224 1.00 78.94 191 GLU A N 1
ATOM 1601 C CA . GLU A 1 191 ? 12.004 -14.286 -1.947 1.00 78.94 191 GLU A CA 1
ATOM 1602 C C . GLU A 1 191 ? 11.168 -14.395 -3.234 1.00 78.94 191 GLU A C 1
ATOM 1604 O O . GLU A 1 191 ? 10.050 -13.894 -3.300 1.00 78.94 191 GLU A O 1
ATOM 1609 N N . ASN A 1 192 ? 11.700 -15.053 -4.274 1.00 80.69 192 ASN A N 1
ATOM 1610 C CA . ASN A 1 192 ? 11.010 -15.277 -5.559 1.00 80.69 192 ASN A CA 1
ATOM 1611 C C . ASN A 1 192 ? 10.478 -14.002 -6.253 1.00 80.69 192 ASN A C 1
ATOM 1613 O O . ASN A 1 192 ? 9.372 -13.981 -6.790 1.00 80.69 192 ASN A O 1
ATOM 1617 N N . ILE A 1 193 ? 11.280 -12.933 -6.285 1.00 84.69 193 ILE A N 1
ATOM 1618 C CA . ILE A 1 193 ? 10.876 -11.645 -6.867 1.00 84.69 193 ILE A CA 1
ATOM 1619 C C . ILE A 1 193 ? 10.741 -11.753 -8.402 1.00 84.69 193 ILE A C 1
ATOM 1621 O O . ILE A 1 193 ? 11.746 -12.001 -9.084 1.00 84.69 193 ILE A O 1
ATOM 1625 N N . PRO A 1 194 ? 9.559 -11.480 -8.986 1.00 86.25 194 PRO A N 1
ATOM 1626 C CA . PRO A 1 194 ? 9.363 -11.520 -10.431 1.00 86.25 194 PRO A CA 1
ATOM 1627 C C . PRO A 1 194 ? 10.123 -10.389 -11.150 1.00 86.25 194 PRO A C 1
ATOM 1629 O O . PRO A 1 194 ? 10.483 -9.373 -10.538 1.00 86.25 194 PRO A O 1
ATOM 1632 N N . PRO A 1 195 ? 10.381 -10.537 -12.461 1.00 87.94 195 PRO A N 1
ATOM 1633 C CA . PRO A 1 195 ? 11.060 -9.515 -13.255 1.00 87.94 195 PRO A CA 1
ATOM 1634 C C . PRO A 1 195 ? 10.237 -8.221 -13.345 1.00 87.94 195 PRO A C 1
ATOM 1636 O O . PRO A 1 195 ? 9.010 -8.250 -13.291 1.00 87.94 195 PRO A O 1
ATOM 1639 N N . ALA A 1 196 ? 10.915 -7.083 -13.501 1.00 88.56 196 ALA A N 1
ATOM 1640 C CA . ALA A 1 196 ? 10.271 -5.784 -13.700 1.00 88.56 196 ALA A CA 1
ATOM 1641 C C . ALA A 1 196 ? 10.030 -5.516 -15.198 1.00 88.56 196 ALA A C 1
ATOM 1643 O O . ALA A 1 196 ? 10.920 -5.751 -16.016 1.00 88.56 196 ALA A O 1
ATOM 1644 N N . PHE A 1 197 ? 8.853 -4.993 -15.558 1.00 88.12 197 PHE A N 1
ATOM 1645 C CA . PHE A 1 197 ? 8.461 -4.756 -16.960 1.00 88.12 197 PHE A CA 1
ATOM 1646 C C . PHE A 1 197 ? 8.389 -3.278 -17.285 1.00 88.12 197 PHE A C 1
ATOM 1648 O O . PHE A 1 197 ? 7.836 -2.506 -16.512 1.00 88.12 197 PHE A O 1
ATOM 1655 N N . GLY A 1 198 ? 8.868 -2.895 -18.468 1.00 85.94 198 GLY A N 1
ATOM 1656 C CA . GLY A 1 198 ? 8.885 -1.496 -18.895 1.00 85.94 198 GLY A CA 1
ATOM 1657 C C . GLY A 1 198 ? 7.643 -1.041 -19.646 1.00 85.94 198 GLY A C 1
ATOM 1658 O O . GLY A 1 198 ? 7.506 0.151 -19.911 1.00 85.94 198 GLY A O 1
ATOM 1659 N N . SER A 1 199 ? 6.760 -1.967 -20.019 1.00 89.88 199 SER A N 1
ATOM 1660 C CA . SER A 1 199 ? 5.607 -1.691 -20.871 1.00 89.88 199 SER A CA 1
ATOM 1661 C C . SER A 1 199 ? 4.359 -2.426 -20.396 1.00 89.88 199 SER A C 1
ATOM 1663 O O . SER A 1 199 ? 4.407 -3.603 -20.039 1.00 89.88 199 SER A O 1
ATOM 1665 N N . PHE A 1 200 ? 3.206 -1.758 -20.484 1.00 89.75 200 PHE A N 1
ATOM 1666 C CA . PHE A 1 200 ? 1.902 -2.367 -20.200 1.00 89.75 200 PHE A CA 1
ATOM 1667 C C . PHE A 1 200 ? 1.570 -3.537 -21.136 1.00 89.75 200 PHE A C 1
ATOM 1669 O O . PHE A 1 200 ? 0.822 -4.439 -20.762 1.00 89.75 200 PHE A O 1
ATOM 1676 N N . LEU A 1 201 ? 2.142 -3.551 -22.344 1.00 88.25 201 LEU A N 1
ATOM 1677 C CA . LEU A 1 201 ? 1.965 -4.656 -23.282 1.00 88.25 201 LEU A CA 1
ATOM 1678 C C . LEU A 1 201 ? 2.671 -5.926 -22.785 1.00 88.25 201 LEU A C 1
ATOM 1680 O O . LEU A 1 201 ? 2.124 -7.023 -22.879 1.00 88.25 201 LEU A O 1
ATOM 1684 N N . GLU A 1 202 ? 3.871 -5.774 -22.221 1.00 88.25 202 GLU A N 1
ATOM 1685 C CA . GLU A 1 202 ? 4.666 -6.889 -21.695 1.00 88.25 202 GLU A CA 1
ATOM 1686 C C . GLU A 1 202 ? 4.036 -7.498 -20.435 1.00 88.25 202 GLU A C 1
ATOM 1688 O O . GLU A 1 202 ? 4.187 -8.696 -20.195 1.00 88.25 202 GLU A O 1
ATOM 1693 N N . MET A 1 203 ? 3.256 -6.702 -19.692 1.00 88.38 203 MET A N 1
ATOM 1694 C CA . MET A 1 203 ? 2.465 -7.138 -18.533 1.00 88.38 203 MET A CA 1
ATOM 1695 C C . MET A 1 203 ? 1.250 -8.008 -18.905 1.00 88.38 203 MET A C 1
ATOM 1697 O O . MET A 1 203 ? 0.636 -8.604 -18.022 1.00 88.38 203 MET A O 1
ATOM 1701 N N . LYS A 1 204 ? 0.927 -8.138 -20.204 1.00 87.25 204 LYS A N 1
ATOM 1702 C CA . LYS A 1 204 ? -0.196 -8.931 -20.746 1.00 87.25 204 LYS A CA 1
ATOM 1703 C C . LYS A 1 204 ? -1.592 -8.444 -20.336 1.00 87.25 204 LYS A C 1
ATOM 1705 O O . LYS A 1 204 ? -2.497 -9.252 -20.130 1.00 87.25 204 LYS A O 1
ATOM 1710 N N . PHE A 1 205 ? -1.801 -7.131 -20.270 1.00 89.25 205 PHE A N 1
ATOM 1711 C CA . PHE A 1 205 ? -3.144 -6.594 -20.049 1.00 89.25 205 PHE A CA 1
ATOM 1712 C C . PHE A 1 205 ? -4.104 -6.876 -21.223 1.00 89.25 205 PHE A C 1
ATOM 1714 O O . PHE A 1 205 ? -3.684 -6.862 -22.385 1.00 89.25 205 PHE A O 1
ATOM 1721 N N . PRO A 1 206 ? -5.409 -7.075 -20.950 1.00 92.00 206 PRO A N 1
ATOM 1722 C CA . PRO A 1 206 ? -6.445 -7.079 -21.977 1.00 92.00 206 PRO A CA 1
ATOM 1723 C C . PRO A 1 206 ? -6.435 -5.793 -22.813 1.00 92.00 206 PRO A C 1
ATOM 1725 O O . PRO A 1 206 ? -6.165 -4.704 -22.301 1.00 92.00 206 PRO A O 1
ATOM 1728 N N . LYS A 1 207 ? -6.802 -5.905 -24.097 1.00 92.88 207 LYS A N 1
ATOM 1729 C CA . LYS A 1 207 ? -6.819 -4.772 -25.042 1.00 92.88 207 LYS A CA 1
ATOM 1730 C C . LYS A 1 207 ? -7.660 -3.591 -24.547 1.00 92.88 207 LYS A C 1
ATOM 1732 O O . LYS A 1 207 ? -7.229 -2.453 -24.681 1.00 92.88 207 LYS A O 1
ATOM 1737 N N . SER A 1 208 ? -8.794 -3.866 -23.902 1.00 95.50 208 SER A N 1
ATOM 1738 C CA . SER A 1 208 ? -9.669 -2.841 -23.321 1.00 95.50 208 SER A CA 1
ATOM 1739 C C . SER A 1 208 ? -8.963 -1.977 -22.269 1.00 95.50 208 SER A C 1
ATOM 1741 O O . SER A 1 208 ? -9.157 -0.764 -22.232 1.00 95.50 208 SER A O 1
ATOM 1743 N N . ILE A 1 209 ? -8.099 -2.574 -21.441 1.00 93.69 209 ILE A N 1
ATOM 1744 C CA . ILE A 1 209 ? -7.322 -1.843 -20.432 1.00 93.69 209 ILE A CA 1
ATOM 1745 C C . ILE A 1 209 ? -6.230 -1.010 -21.105 1.00 93.69 209 ILE A C 1
ATOM 1747 O O . ILE A 1 209 ? -6.044 0.151 -20.748 1.00 93.69 209 ILE A O 1
ATOM 1751 N N . LEU A 1 210 ? -5.540 -1.567 -22.105 1.00 92.94 210 LEU A N 1
ATOM 1752 C CA . LEU A 1 210 ? -4.514 -0.842 -22.863 1.00 92.94 210 LEU A CA 1
ATOM 1753 C C . LEU A 1 210 ? -5.091 0.392 -23.573 1.00 92.94 210 LEU A C 1
ATOM 1755 O O . LEU A 1 210 ? -4.483 1.461 -23.543 1.00 92.94 210 LEU A O 1
ATOM 1759 N N . GLU A 1 211 ? -6.280 0.268 -24.166 1.00 94.81 211 GLU A N 1
ATOM 1760 C CA . GLU A 1 211 ? -7.011 1.390 -24.764 1.00 94.81 211 GLU A CA 1
ATOM 1761 C C . GLU A 1 211 ? -7.399 2.432 -23.710 1.00 94.81 211 GLU A C 1
ATOM 1763 O O . GLU A 1 211 ? -7.170 3.625 -23.908 1.00 94.81 211 GLU A O 1
ATOM 1768 N N . GLY A 1 212 ? -7.897 1.993 -22.549 1.00 95.62 212 GLY A N 1
ATOM 1769 C CA . GLY A 1 212 ? -8.208 2.878 -21.425 1.00 95.62 212 GLY A CA 1
ATOM 1770 C C . GLY A 1 212 ? -6.992 3.655 -20.906 1.00 95.62 212 GLY A C 1
ATOM 1771 O O . GLY A 1 212 ? -7.096 4.854 -20.648 1.00 95.62 212 GLY A O 1
ATOM 1772 N N . LEU A 1 213 ? -5.828 3.006 -20.791 1.00 93.50 213 LEU A N 1
ATOM 1773 C CA . LEU A 1 213 ? -4.572 3.647 -20.381 1.00 93.50 213 LEU A CA 1
ATOM 1774 C C . LEU A 1 213 ? -4.094 4.668 -21.418 1.00 93.50 213 LEU A C 1
ATOM 1776 O O . LEU A 1 213 ? -3.723 5.786 -21.056 1.00 93.50 213 LEU A O 1
ATOM 1780 N N . LYS A 1 214 ? -4.181 4.323 -22.707 1.00 93.06 214 LYS A N 1
ATOM 1781 C CA . LYS A 1 214 ? -3.826 5.223 -23.810 1.00 93.06 214 LYS A CA 1
ATOM 1782 C C . LYS A 1 214 ? -4.721 6.462 -23.845 1.00 93.06 214 LYS A C 1
ATOM 1784 O O . LYS A 1 214 ? -4.212 7.569 -23.986 1.00 93.06 214 LYS A O 1
ATOM 1789 N N . ASN A 1 215 ? -6.030 6.290 -23.657 1.00 95.69 215 ASN A N 1
ATOM 1790 C CA . ASN A 1 215 ? -6.991 7.397 -23.612 1.00 95.69 215 ASN A CA 1
ATOM 1791 C C . ASN A 1 215 ? -6.741 8.337 -22.424 1.00 95.69 215 ASN A C 1
ATOM 1793 O O . ASN A 1 215 ? -6.994 9.533 -22.520 1.00 95.69 215 ASN A O 1
ATOM 1797 N N . LYS A 1 216 ? -6.200 7.810 -21.319 1.00 94.12 216 LYS A N 1
ATOM 1798 C CA . LYS A 1 216 ? -5.773 8.593 -20.149 1.00 94.12 216 LYS A CA 1
ATOM 1799 C C . LYS A 1 216 ? -4.381 9.224 -20.297 1.00 94.12 216 LYS A C 1
ATOM 1801 O O . LYS A 1 216 ? -3.922 9.878 -19.368 1.00 94.12 216 LYS A O 1
ATOM 1806 N N . GLY A 1 217 ? -3.695 9.023 -21.425 1.00 93.19 217 GLY A N 1
ATOM 1807 C CA . GLY A 1 217 ? -2.343 9.542 -21.656 1.00 93.19 217 GLY A CA 1
ATOM 1808 C C . GLY A 1 217 ? -1.244 8.821 -20.866 1.00 93.19 217 GLY A C 1
ATOM 1809 O O . GLY A 1 217 ? -0.151 9.359 -20.706 1.00 93.19 217 GLY A O 1
ATOM 1810 N N . ILE A 1 218 ? -1.509 7.610 -20.363 1.00 91.94 218 ILE A N 1
ATOM 1811 C CA . ILE A 1 218 ? -0.542 6.816 -19.598 1.00 91.94 218 ILE A CA 1
ATOM 1812 C C . ILE A 1 218 ? 0.138 5.832 -20.553 1.00 91.94 218 ILE A C 1
ATOM 1814 O O . ILE A 1 218 ? -0.394 4.768 -20.864 1.00 91.94 218 ILE A O 1
ATOM 1818 N N . PHE A 1 219 ? 1.326 6.198 -21.033 1.00 88.56 219 PHE A N 1
ATOM 1819 C CA . PHE A 1 219 ? 2.074 5.395 -22.009 1.00 88.56 219 PHE A CA 1
ATOM 1820 C C . PHE A 1 219 ? 3.067 4.418 -21.372 1.00 88.56 219 PHE A C 1
ATOM 1822 O O . PHE A 1 219 ? 3.364 3.382 -21.965 1.00 88.56 219 PHE A O 1
ATOM 1829 N N . ALA A 1 220 ? 3.573 4.731 -20.177 1.00 89.06 220 ALA A N 1
ATOM 1830 C CA . ALA A 1 220 ? 4.576 3.932 -19.483 1.00 89.06 220 ALA A CA 1
ATOM 1831 C C . ALA A 1 220 ? 4.190 3.702 -18.010 1.00 89.06 220 ALA A C 1
ATOM 1833 O O . ALA A 1 220 ? 3.669 4.623 -17.375 1.00 89.06 220 ALA A O 1
ATOM 1834 N N . PRO A 1 221 ? 4.442 2.499 -17.465 1.00 91.75 221 PRO A N 1
ATOM 1835 C CA . PRO A 1 221 ? 4.223 2.205 -16.056 1.00 91.75 221 PRO A CA 1
ATOM 1836 C C . PRO A 1 221 ? 5.190 2.984 -15.158 1.00 91.75 221 PRO A C 1
ATOM 1838 O O . PRO A 1 221 ? 6.351 3.218 -15.501 1.00 91.75 221 PRO A O 1
ATOM 1841 N N . THR A 1 222 ? 4.719 3.351 -13.968 1.00 91.56 222 THR A N 1
ATOM 1842 C CA . THR A 1 222 ? 5.567 3.912 -12.907 1.00 91.56 222 THR A CA 1
ATOM 1843 C C . THR A 1 222 ? 6.471 2.838 -12.297 1.00 91.56 222 THR A C 1
ATOM 1845 O O . THR A 1 222 ? 6.194 1.648 -12.420 1.00 91.56 222 THR A O 1
ATOM 1848 N N . ALA A 1 223 ? 7.533 3.230 -11.584 1.00 90.06 223 ALA A N 1
ATOM 1849 C CA . ALA A 1 223 ? 8.462 2.289 -10.940 1.00 90.06 223 ALA A CA 1
ATOM 1850 C C . ALA A 1 223 ? 7.767 1.254 -10.039 1.00 90.06 223 ALA A C 1
ATOM 1852 O O . ALA A 1 223 ? 8.089 0.068 -10.099 1.00 90.06 223 ALA A O 1
ATOM 1853 N N . ILE A 1 224 ? 6.754 1.688 -9.286 1.00 89.31 224 ILE A N 1
ATOM 1854 C CA . ILE A 1 224 ? 5.943 0.809 -8.437 1.00 89.31 224 ILE A CA 1
ATOM 1855 C C . ILE A 1 224 ? 5.096 -0.140 -9.294 1.00 89.31 224 ILE A C 1
ATOM 1857 O O . ILE A 1 224 ? 5.010 -1.320 -8.989 1.00 89.31 224 ILE A O 1
ATOM 1861 N N . GLN A 1 225 ? 4.513 0.329 -10.399 1.00 89.94 225 GLN A N 1
ATOM 1862 C CA . GLN A 1 225 ? 3.710 -0.509 -11.299 1.00 89.94 225 GLN A CA 1
ATOM 1863 C C . GLN A 1 225 ? 4.557 -1.549 -12.045 1.00 89.94 225 GLN A C 1
ATOM 1865 O O . GLN A 1 225 ? 4.111 -2.681 -12.217 1.00 89.94 225 GLN A O 1
ATOM 1870 N N . MET A 1 226 ? 5.784 -1.187 -12.445 1.00 90.56 226 MET A N 1
ATOM 1871 C CA . MET A 1 226 ? 6.723 -2.081 -13.138 1.00 90.56 226 MET A CA 1
ATOM 1872 C C . MET A 1 226 ? 7.008 -3.360 -12.348 1.00 90.56 226 MET A C 1
ATOM 1874 O O . MET A 1 226 ? 7.165 -4.419 -12.955 1.00 90.56 226 MET A O 1
ATOM 1878 N N . GLN A 1 227 ? 7.074 -3.250 -11.017 1.00 89.00 227 GLN A N 1
ATOM 1879 C CA . GLN A 1 227 ? 7.371 -4.359 -10.112 1.00 89.00 227 GLN A CA 1
ATOM 1880 C C . GLN A 1 227 ? 6.130 -4.901 -9.393 1.00 89.00 227 GLN A C 1
ATOM 1882 O O . GLN A 1 227 ? 6.087 -6.090 -9.113 1.00 89.00 227 GLN A O 1
ATOM 1887 N N . GLY A 1 228 ? 5.127 -4.072 -9.105 1.00 86.44 228 GLY A N 1
ATOM 1888 C CA . GLY A 1 228 ? 3.960 -4.455 -8.307 1.00 86.44 228 GLY A CA 1
ATOM 1889 C C . GLY A 1 228 ? 2.912 -5.259 -9.074 1.00 86.44 228 GLY A C 1
ATOM 1890 O O . GLY A 1 228 ? 2.307 -6.159 -8.508 1.00 86.44 228 GLY A O 1
ATOM 1891 N N . ILE A 1 229 ? 2.719 -4.986 -10.368 1.00 86.06 229 ILE A N 1
ATOM 1892 C CA . ILE A 1 229 ? 1.741 -5.721 -11.191 1.00 86.06 229 ILE A CA 1
ATOM 1893 C C . ILE A 1 229 ? 2.131 -7.206 -11.369 1.00 86.06 229 ILE A C 1
ATOM 1895 O O . ILE A 1 229 ? 1.254 -8.054 -11.258 1.00 86.06 229 ILE A O 1
ATOM 1899 N N . PRO A 1 230 ? 3.411 -7.554 -11.611 1.00 80.50 230 PRO A N 1
ATOM 1900 C CA . PRO A 1 230 ? 3.854 -8.950 -11.730 1.00 80.50 230 PRO A CA 1
ATOM 1901 C C . PRO A 1 230 ? 3.900 -9.774 -10.441 1.00 80.50 230 PRO A C 1
ATOM 1903 O O . PRO A 1 230 ? 4.119 -10.978 -10.527 1.00 80.50 230 PRO A O 1
ATOM 1906 N N . VAL A 1 231 ? 3.840 -9.130 -9.270 1.00 75.31 231 VAL A N 1
ATOM 1907 C CA . VAL A 1 231 ? 3.967 -9.789 -7.951 1.00 75.31 231 VAL A CA 1
ATOM 1908 C C . VAL A 1 231 ? 2.658 -10.451 -7.514 1.00 75.31 231 VAL A C 1
ATOM 1910 O O . VAL A 1 231 ? 2.694 -11.326 -6.653 1.00 75.31 231 VAL A O 1
ATOM 1913 N N . ALA A 1 232 ? 1.535 -10.043 -8.111 1.00 56.84 232 ALA A N 1
ATOM 1914 C CA . ALA A 1 232 ? 0.195 -10.541 -7.812 1.00 56.84 232 ALA A CA 1
ATOM 1915 C C . ALA A 1 232 ? -0.120 -11.905 -8.451 1.00 56.84 232 ALA A C 1
ATOM 1917 O O . ALA A 1 232 ? 0.386 -12.194 -9.561 1.00 56.84 232 ALA A O 1
#

InterPro domains:
  IPR014014 RNA helicase, DEAD-box type, Q motif [PS51195] (198-226)
  IPR027417 P-loop containing nucleoside triphosphate hydrolase [G3DSA:3.40.50.300] (164-232)

Foldseek 3Di:
DDDDDDDDDDDPPPVPVVVVVVVVVVVVVVVVVVVVVCVVVVPPPPPDDDDPDPPPRDDDPVRVVVVVVVVVVVCCCVVPPDPVSVVVVVVVVVVVVVVVVVVVVPQDPVNVVVVVVVVVVPDDPVNVVVVVVVVVVVCVVVVNPPPVVPPPPDPPDDDDDPDDFDPVQVPDDPVVQVVVCVVQVHDDDDPPFDGFDWFPVRLVDDPVVVVVCVVVVNGTDHSCCRRVSVVD

Sequence (232 aa):
MADTLEGSSNCEETINIEESRRKYEERRRKILEEEQKERRNGMNISSDEDDNDVDDMFLTAVQRKREKLHRRALLKQFLAPTSNQKEEIERKRKRKEEEKQHEEAKKTLLEKHAEIMENQEDVDENEKQRREEEELLDKVTRGGALAEMTKGEQYEKPIETGWRPPAHIRNQTQKDYEEYRKRRGINVEGENIPPAFGSFLEMKFPKSILEGLKNKGIFAPTAIQMQGIPVA

Organism: NCBI:txid860376

pLDDT: mean 73.98, std 15.9, range [33.81, 95.69]